Protein AF-A0A086ZFJ9-F1 (afdb_monomer)

Organism: NCBI:txid1437606

Solvent-accessible surface area (backbone atoms only — not comparable to full-atom values): 20038 Å² total; per-residue (Å²): 130,87,81,76,85,84,73,83,80,81,89,83,77,91,52,100,73,63,46,69,67,40,19,29,44,29,40,48,68,87,51,78,45,79,38,77,43,59,72,64,90,77,66,82,44,77,66,27,48,52,23,52,31,52,47,51,49,52,50,47,55,67,63,58,38,83,94,69,39,93,66,88,76,78,86,86,72,61,82,85,63,86,80,85,60,72,67,38,61,19,85,76,34,72,94,40,45,18,45,73,44,84,66,41,65,64,38,50,72,74,62,62,48,50,63,50,57,72,66,64,62,68,70,46,56,76,70,65,75,76,93,67,75,52,70,69,58,35,38,72,76,35,46,72,57,36,42,43,48,69,72,67,59,51,76,80,83,57,47,81,47,66,53,66,59,36,57,49,46,56,54,45,46,68,72,72,54,74,59,76,95,23,44,54,44,44,47,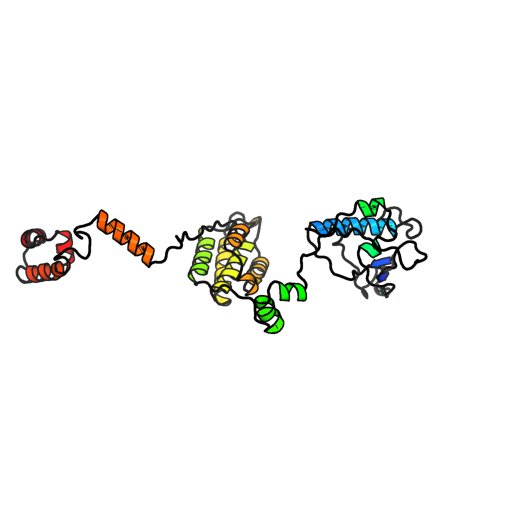23,49,49,21,23,32,25,50,19,34,73,49,53,70,70,59,49,49,55,52,49,53,55,48,49,56,60,48,65,72,38,89,61,26,83,86,50,69,82,51,72,66,52,52,54,61,20,44,66,39,54,41,66,88,46,25,65,66,49,68,67,60,52,21,60,58,36,74,44,89,72,80,76,81,87,70,87,84,64,54,68,67,60,52,51,50,50,53,50,52,50,42,47,70,79,37,69,86,44,84,82,62,75,77,63,88,69,65,84,48,52,56,56,55,44,41,59,48,41,73,78,36,77,85,61,48,58,68,54,52,16,61,77,69,74,41,58,53,72,62,37,68,74,44,109

Foldseek 3Di:
DPPDPPDQDDDDDDDVLLFAAAQKWKDLPVDIDGHAAAPDDADPDVQQQVLVLLLVVLLQVQQVDPVRDPDPDGDRDGPPDDDFDFQPAHPVGNVDTIHMDRIHDHHHSSRRCRRGDPVSVVPRDDRDHDPDQPLVSCCVVPVVCSCCCPVVVHDDDFAADAPVVLVVLLVCCLPVPADLQQLLLSLLVSLLVCLSHVNDPVVSLVSLVVSLVSNCPDPCCVVRPCDPVSNVVSNVSNDRVSRPPDPVNSCVSNVNDDDDDPDVPDDPVVVVVVVVVVCCVVPVVCCVPDDHPPPVCLLVLLVVCCVVPVPDDLVRSCVVVVHDSVSSVVRD

Sequence (332 aa):
MPTLLSHYPEPGGESDIGWQAPTYIVSSGTGLHLYYFLKEPIALTPANAKGLKEFKFALIDMVWNDDTSRLKDKQMQGIYQGFRVVGSASKLGSRFPVTAWHTGPRWTIPELMVGMDIYKRRDLPPLLDRITTPLEEAKEKWPDWYRRRVVDGQEPDRWHVKRDLYDWWVRRLMREGMTYHHRYFCVMALAIYARKCDICEQEMTRDAYRVWERMRQAPDYREHPFTEDDLHAALTAWRDQYCTFPRDTIASMTAKPMTPNRRNHRKQTVHLARARAVQNIDDPEGKWRGRPVGSGNKKQLVRDYVQNHPDASPTQIARELGISRPTVYKYM

Nearest PDB structures (foldseek):
  4adn-assembly1_B  TM=3.236E-01  e=2.823E+00  Staphylococcus aureus
  7a6y-assembly2_B-2  TM=4.047E-01  e=8.614E+00  Homo sapiens

Mean predicted aligned error: 18.54 Å

Radius of gyration: 37.38 Å; Cα contacts (8 Å, |Δi|>4): 327; chains: 1; bounding box: 79×64×101 Å

Secondary structure (DSSP, 8-state):
-------PPP--S--TTSSPPPSEEEE-SSSEEEE--BSSPPP--HHHHHHHHHHHHHHHHHHSSTTT-S-SS-----TT---PPTTSEETTEEEEE-EEEE-S--B-HHHHHTTS-HHHHHHSPPP-------HHHHHHH-HHHHIIIIIS----------THHHHHHHHHHHHH---GGGHHHHHHHHHHHHHHTT--HHHHHHHHHHHHHHHHTSGGGTTS---HHHHHHHHTT-SGGGTT--HHHHHHHTT------------HHHHHHHHHHHHHHH-TT-TTSSSPTTTTTHHHHHHHHHHH-TT--HHHHHHHTT--HHHHHTT-

pLDDT: mean 82.93, std 13.79, range [25.27, 98.0]

Structure (mmCIF, N/CA/C/O backbone):
data_AF-A0A086ZFJ9-F1
#
_entry.id   AF-A0A086ZFJ9-F1
#
loop_
_atom_site.group_PDB
_atom_site.id
_atom_site.type_symbol
_atom_site.label_atom_id
_atom_site.label_alt_id
_atom_site.label_comp_id
_atom_site.label_asym_id
_atom_site.label_entity_id
_atom_site.label_seq_id
_atom_site.pdbx_PDB_ins_code
_atom_site.Cartn_x
_atom_site.Cartn_y
_atom_site.Cartn_z
_atom_site.occupancy
_atom_site.B_iso_or_equiv
_atom_site.auth_seq_id
_atom_site.auth_comp_id
_atom_site.auth_asym_id
_atom_site.auth_atom_id
_atom_site.pdbx_PDB_model_num
ATOM 1 N N . MET A 1 1 ? 1.737 -26.578 -1.981 1.00 25.27 1 MET A N 1
ATOM 2 C CA . MET A 1 1 ? 2.894 -27.293 -2.552 1.00 25.27 1 MET A CA 1
ATOM 3 C C . MET A 1 1 ? 3.310 -26.519 -3.788 1.00 25.27 1 MET A C 1
ATOM 5 O O . MET A 1 1 ? 2.471 -26.404 -4.672 1.00 25.27 1 MET A O 1
ATOM 9 N N . PRO A 1 2 ? 4.492 -25.886 -3.821 1.00 29.06 2 PRO A N 1
ATOM 10 C CA . PRO A 1 2 ? 4.970 -25.249 -5.039 1.00 29.06 2 PRO A CA 1
ATOM 11 C C . PRO A 1 2 ? 5.238 -26.359 -6.056 1.00 29.06 2 PRO A C 1
ATOM 13 O O . PRO A 1 2 ? 6.016 -27.275 -5.792 1.00 29.06 2 PRO A O 1
ATOM 16 N N . THR A 1 3 ? 4.522 -26.333 -7.172 1.00 31.73 3 THR A N 1
ATOM 17 C CA . THR A 1 3 ? 4.722 -27.254 -8.286 1.00 31.73 3 THR A CA 1
ATOM 18 C C . THR A 1 3 ? 6.092 -26.956 -8.886 1.00 31.73 3 THR A C 1
ATOM 20 O O . THR A 1 3 ? 6.287 -25.949 -9.559 1.00 31.73 3 THR A O 1
ATOM 23 N N . LEU A 1 4 ? 7.072 -27.804 -8.581 1.00 34.78 4 LEU A N 1
ATOM 24 C CA . LEU A 1 4 ? 8.351 -27.834 -9.279 1.00 34.78 4 LEU A CA 1
ATOM 25 C C . LEU A 1 4 ? 8.067 -28.253 -10.726 1.00 34.78 4 LEU A C 1
ATOM 27 O O . LEU A 1 4 ? 7.708 -29.400 -10.977 1.00 34.78 4 LEU A O 1
ATOM 31 N N . LEU A 1 5 ? 8.197 -27.321 -11.670 1.00 35.72 5 LEU A N 1
ATOM 32 C CA . LEU A 1 5 ? 8.213 -27.625 -13.101 1.00 35.72 5 LEU A CA 1
ATOM 33 C C . LEU A 1 5 ? 9.489 -28.424 -13.406 1.00 35.72 5 LEU A C 1
ATOM 35 O O . LEU A 1 5 ? 10.549 -27.855 -13.650 1.00 35.72 5 LEU A O 1
ATOM 39 N N . SER A 1 6 ? 9.398 -29.753 -13.333 1.00 39.50 6 SER A N 1
ATOM 40 C CA . SER A 1 6 ? 10.509 -30.684 -13.561 1.00 39.50 6 SER A CA 1
ATOM 41 C C . SER A 1 6 ? 10.531 -31.300 -14.961 1.00 39.50 6 SER A C 1
ATOM 43 O O . SER A 1 6 ? 11.122 -32.360 -15.135 1.00 39.50 6 SER A O 1
ATOM 45 N N . HIS A 1 7 ? 9.920 -30.675 -15.968 1.00 36.66 7 HIS A N 1
ATOM 46 C CA . HIS A 1 7 ? 9.994 -31.172 -17.342 1.00 36.66 7 HIS A CA 1
ATOM 47 C C . HIS A 1 7 ? 10.184 -30.020 -18.325 1.00 36.66 7 HIS A C 1
ATOM 49 O O . HIS A 1 7 ? 9.241 -29.314 -18.675 1.00 36.66 7 HIS A O 1
ATOM 55 N N . TYR A 1 8 ? 11.433 -29.831 -18.751 1.00 40.97 8 TYR A N 1
ATOM 56 C CA . TYR A 1 8 ? 11.764 -29.011 -19.910 1.00 40.97 8 TYR A CA 1
ATOM 57 C C . TYR A 1 8 ? 11.504 -29.847 -21.175 1.00 40.97 8 TYR A C 1
ATOM 59 O O . TYR A 1 8 ? 11.996 -30.975 -21.238 1.00 40.97 8 TYR A O 1
ATOM 67 N N . PRO A 1 9 ? 10.727 -29.353 -22.153 1.00 34.88 9 PRO A N 1
ATOM 68 C CA . PRO A 1 9 ? 10.520 -30.058 -23.412 1.00 34.88 9 PRO A CA 1
ATOM 69 C C . PRO A 1 9 ? 11.797 -30.070 -24.269 1.00 34.88 9 PRO A C 1
ATOM 71 O O . PRO A 1 9 ? 12.577 -29.116 -24.252 1.00 34.88 9 PRO A O 1
ATOM 74 N N . GLU A 1 10 ? 11.984 -31.162 -25.014 1.00 37.34 10 GLU A N 1
ATOM 75 C CA . GLU A 1 10 ? 13.018 -31.331 -26.046 1.00 37.34 10 GLU A CA 1
ATOM 76 C C . GLU A 1 10 ? 12.913 -30.224 -27.122 1.00 37.34 10 GLU A C 1
ATOM 78 O O . GLU A 1 10 ? 11.802 -29.803 -27.465 1.00 37.34 10 GLU A O 1
ATOM 83 N N . PRO A 1 11 ? 14.044 -29.727 -27.655 1.00 44.44 11 PRO A N 1
ATOM 84 C CA . PRO A 1 11 ? 14.076 -28.552 -28.517 1.00 44.44 11 PRO A CA 1
ATOM 85 C C . PRO A 1 11 ? 13.498 -28.844 -29.908 1.00 44.44 11 PRO A C 1
ATOM 87 O O . PRO A 1 11 ? 14.117 -29.496 -30.742 1.00 44.44 11 PRO A O 1
ATOM 90 N N . GLY A 1 12 ? 12.303 -28.320 -30.176 1.00 37.59 12 GLY A N 1
ATOM 91 C CA . GLY A 1 12 ? 11.742 -28.245 -31.522 1.00 37.59 12 GLY A CA 1
ATOM 92 C C . GLY A 1 12 ? 12.199 -26.975 -32.241 1.00 37.59 12 GLY A C 1
ATOM 93 O O . GLY A 1 12 ? 11.864 -25.876 -31.804 1.00 37.59 12 GLY A O 1
ATOM 94 N N . GLY A 1 13 ? 12.908 -27.148 -33.361 1.00 40.19 13 GLY A N 1
ATOM 95 C CA . GLY A 1 13 ? 13.265 -26.095 -34.318 1.0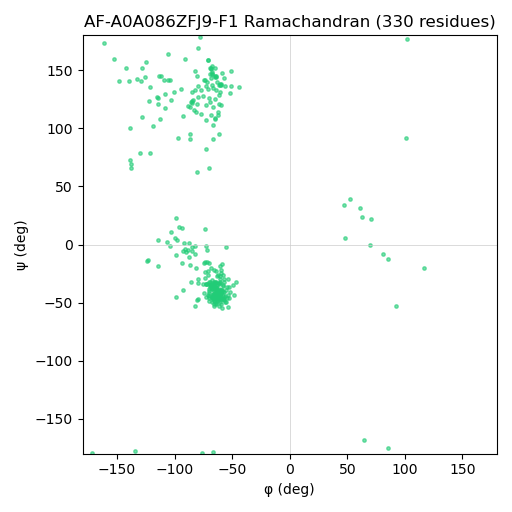0 40.19 13 GLY A CA 1
ATOM 96 C C . GLY A 1 13 ? 14.701 -25.596 -34.170 1.00 40.19 13 GLY A C 1
ATOM 97 O O . GLY A 1 13 ? 14.959 -24.658 -33.421 1.00 40.19 13 GLY A O 1
ATOM 98 N N . GLU A 1 14 ? 15.630 -26.210 -34.905 1.00 36.81 14 GLU A N 1
ATOM 99 C CA . GLU A 1 14 ? 16.999 -25.714 -35.068 1.00 36.81 14 GLU A CA 1
ATOM 100 C C . GLU A 1 14 ? 16.979 -24.342 -35.755 1.00 36.81 14 GLU A C 1
ATOM 102 O O . GLU A 1 14 ? 16.635 -24.206 -36.927 1.00 36.81 14 GLU A O 1
ATOM 107 N N . SER A 1 15 ? 17.350 -23.303 -35.012 1.00 43.78 15 SER A N 1
ATOM 108 C CA . SER A 1 15 ? 17.919 -22.092 -35.595 1.00 43.78 15 SER A CA 1
ATOM 109 C C . SER A 1 15 ? 19.421 -22.313 -35.777 1.00 43.78 15 SER A C 1
ATOM 111 O O . SER A 1 15 ? 20.085 -22.657 -34.797 1.00 43.78 15 SER A O 1
ATOM 113 N N . ASP A 1 16 ? 19.970 -22.019 -36.959 1.00 51.94 16 ASP A N 1
ATOM 114 C CA . ASP A 1 16 ? 21.408 -22.124 -37.305 1.00 51.94 16 ASP A CA 1
ATOM 115 C C . ASP A 1 16 ? 22.371 -21.334 -36.380 1.00 51.94 16 ASP A C 1
ATOM 117 O O . ASP A 1 16 ? 23.585 -21.363 -36.556 1.00 51.94 16 ASP A O 1
ATOM 121 N N . ILE A 1 17 ? 21.848 -20.605 -35.388 1.00 56.38 17 ILE A N 1
ATOM 122 C CA . ILE A 1 17 ? 22.567 -19.644 -34.538 1.00 56.38 17 ILE A CA 1
ATOM 123 C C . ILE A 1 17 ? 22.792 -20.179 -33.104 1.00 56.38 17 ILE A C 1
ATOM 125 O O . ILE A 1 17 ? 23.351 -19.489 -32.260 1.00 56.38 17 ILE A O 1
ATOM 129 N N . GLY A 1 18 ? 22.388 -21.414 -32.782 1.00 67.69 18 GLY A N 1
ATOM 130 C CA . GLY A 1 18 ? 22.637 -22.031 -31.464 1.00 67.69 18 GLY A CA 1
ATOM 131 C C . GLY A 1 18 ? 21.855 -21.423 -30.282 1.00 67.69 18 GLY A C 1
ATOM 132 O O . GLY A 1 18 ? 21.982 -21.899 -29.154 1.00 67.69 18 GLY A O 1
ATOM 133 N N . TRP A 1 19 ? 21.029 -20.400 -30.524 1.00 81.12 19 TRP A N 1
ATOM 134 C CA . TRP A 1 19 ? 20.132 -19.765 -29.555 1.00 81.12 19 TRP A CA 1
ATOM 135 C C . TRP A 1 19 ? 18.907 -19.143 -30.248 1.00 81.12 19 TRP A C 1
ATOM 137 O O . TRP A 1 19 ? 18.921 -18.874 -31.448 1.00 81.12 19 TRP A O 1
ATOM 147 N N . GLN A 1 20 ? 17.836 -18.913 -29.480 1.00 86.19 20 GLN A N 1
ATOM 148 C CA . GLN A 1 20 ? 16.525 -18.503 -30.001 1.00 86.19 20 GLN A CA 1
ATOM 149 C C . GLN A 1 20 ? 16.511 -17.099 -30.620 1.00 86.19 20 GLN A C 1
ATOM 151 O O . GLN A 1 20 ? 17.004 -16.148 -30.024 1.00 86.19 20 GLN A O 1
ATOM 156 N N . ALA A 1 21 ? 15.845 -16.925 -31.764 1.00 88.38 21 ALA A N 1
ATOM 157 C CA . ALA A 1 21 ? 15.736 -15.615 -32.408 1.00 88.38 21 ALA A CA 1
ATOM 158 C C . ALA A 1 21 ? 15.025 -14.573 -31.507 1.00 88.38 21 ALA A C 1
ATOM 160 O O . ALA A 1 21 ? 13.995 -14.874 -30.888 1.00 88.38 21 ALA A O 1
ATOM 161 N N . PRO A 1 22 ? 15.511 -13.318 -31.451 1.00 92.88 22 PRO A N 1
ATOM 162 C CA . PRO A 1 22 ? 14.867 -12.270 -30.668 1.00 92.88 22 PRO A CA 1
ATOM 163 C C . PRO A 1 22 ? 13.512 -11.905 -31.279 1.00 92.88 22 PRO A C 1
ATOM 165 O O . PRO A 1 22 ? 13.336 -11.938 -32.498 1.00 92.88 22 PRO A O 1
ATOM 168 N N . THR A 1 23 ? 12.552 -11.509 -30.441 1.00 94.69 23 THR A N 1
ATOM 169 C CA . THR A 1 23 ? 11.238 -11.040 -30.910 1.00 94.69 23 THR A CA 1
ATOM 170 C C . THR A 1 23 ? 11.390 -9.770 -31.747 1.00 94.69 23 THR A C 1
ATOM 172 O O . THR A 1 23 ? 10.812 -9.659 -32.828 1.00 94.69 23 THR A O 1
ATOM 175 N N . TYR A 1 24 ? 12.212 -8.831 -31.269 1.00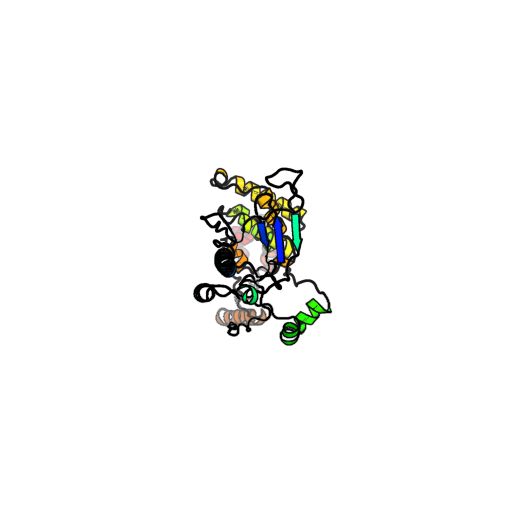 94.12 24 TYR A N 1
ATOM 176 C CA . TYR A 1 24 ? 12.572 -7.628 -32.011 1.00 94.12 24 TYR A CA 1
ATOM 177 C C . TYR A 1 24 ? 14.076 -7.373 -31.982 1.00 94.12 24 TYR A C 1
ATOM 179 O O . TYR A 1 24 ? 14.724 -7.501 -30.939 1.00 94.12 24 TYR A O 1
ATOM 187 N N . ILE A 1 25 ? 14.601 -6.899 -33.108 1.00 93.88 25 ILE A N 1
ATOM 188 C CA . ILE A 1 25 ? 15.940 -6.316 -33.212 1.00 93.88 25 ILE A CA 1
ATOM 189 C C . ILE A 1 25 ? 15.781 -4.814 -33.406 1.00 93.88 25 ILE A C 1
ATOM 191 O O . ILE A 1 25 ? 15.033 -4.377 -34.277 1.00 93.88 25 ILE A O 1
ATOM 195 N N . VAL A 1 26 ? 16.482 -4.017 -32.601 1.00 91.31 26 VAL A N 1
ATOM 196 C CA . VAL A 1 26 ? 16.438 -2.552 -32.666 1.00 91.31 26 VAL A CA 1
ATOM 197 C C . VAL A 1 26 ? 17.835 -1.997 -32.910 1.00 91.31 26 VAL A C 1
ATOM 199 O O . VAL A 1 26 ? 18.748 -2.236 -32.120 1.00 91.31 26 VAL A O 1
ATOM 202 N N . SER A 1 27 ? 18.001 -1.210 -33.970 1.00 89.31 27 SER A N 1
ATOM 203 C CA . SER A 1 27 ? 19.255 -0.511 -34.257 1.00 89.31 27 SER A CA 1
ATOM 204 C C . SER A 1 27 ? 19.326 0.812 -33.498 1.00 89.31 27 SER A C 1
ATOM 206 O O . SER A 1 27 ? 18.463 1.679 -33.643 1.00 89.31 27 SER A O 1
ATOM 208 N N . SER A 1 28 ? 20.378 0.992 -32.697 1.00 77.44 28 SER A N 1
ATOM 209 C CA . SER A 1 28 ? 20.668 2.243 -31.977 1.00 77.44 28 SER A CA 1
ATOM 210 C C . SER A 1 28 ? 21.658 3.153 -32.713 1.00 77.44 28 SER A C 1
ATOM 212 O O . SER A 1 28 ? 22.198 4.099 -32.128 1.00 77.44 28 SER A O 1
ATOM 214 N N . GLY A 1 29 ? 21.893 2.878 -33.999 1.00 80.62 29 GLY A N 1
ATOM 215 C CA . GLY A 1 29 ? 22.837 3.579 -34.868 1.00 80.62 29 GLY A CA 1
ATOM 216 C C . GLY A 1 29 ? 24.217 2.924 -34.876 1.00 80.62 29 GLY A C 1
ATOM 217 O O . GLY A 1 29 ? 24.719 2.575 -35.935 1.00 80.62 29 GLY A O 1
ATOM 218 N N . THR A 1 30 ? 24.815 2.702 -33.703 1.00 81.50 30 THR A N 1
ATOM 219 C CA . THR A 1 30 ? 26.166 2.109 -33.583 1.00 81.50 30 THR A CA 1
ATOM 220 C C . THR A 1 30 ? 26.161 0.643 -33.151 1.00 81.50 30 THR A C 1
ATOM 222 O O . THR A 1 30 ? 27.222 0.058 -32.964 1.00 81.50 30 THR A O 1
ATOM 225 N N . GLY A 1 31 ? 24.987 0.061 -32.913 1.00 85.62 31 GLY A N 1
ATOM 226 C CA . GLY A 1 31 ? 24.849 -1.312 -32.444 1.00 85.62 31 GLY A CA 1
ATOM 227 C C . GLY A 1 31 ? 23.399 -1.775 -32.440 1.00 85.62 31 GLY A C 1
ATOM 228 O O . GLY A 1 31 ? 22.490 -1.025 -32.809 1.00 85.62 31 GLY A O 1
ATOM 229 N N . LEU A 1 32 ? 23.196 -3.016 -32.004 1.00 88.50 32 LEU A N 1
ATOM 230 C CA . LEU A 1 32 ? 21.891 -3.667 -31.954 1.00 88.50 32 LEU A CA 1
ATOM 231 C C . LEU A 1 32 ? 21.445 -3.894 -30.508 1.00 88.50 32 LEU A C 1
ATOM 233 O O . LEU A 1 32 ? 22.249 -4.175 -29.623 1.00 88.50 32 LEU A O 1
ATOM 237 N N . HIS A 1 33 ? 20.142 -3.778 -30.283 1.00 89.25 33 HIS A N 1
ATOM 238 C CA . HIS A 1 33 ? 19.462 -4.182 -29.061 1.00 89.25 33 HIS A CA 1
ATOM 239 C C . HIS A 1 33 ? 18.502 -5.317 -29.402 1.00 89.25 33 HIS A C 1
ATOM 241 O O . HIS A 1 33 ? 17.666 -5.177 -30.296 1.00 89.25 33 HIS A O 1
ATOM 247 N N . LEU A 1 34 ? 18.613 -6.421 -28.673 1.00 91.69 34 LEU A N 1
ATOM 248 C CA . LEU A 1 34 ? 17.797 -7.611 -28.873 1.00 91.69 34 LEU A CA 1
ATOM 249 C C . LEU A 1 34 ? 16.723 -7.660 -27.785 1.00 91.69 34 LEU A C 1
ATOM 251 O O . LEU A 1 34 ? 17.044 -7.604 -26.596 1.00 91.69 34 LEU A O 1
ATOM 255 N N . TYR A 1 35 ? 15.457 -7.744 -28.185 1.00 92.44 35 TYR A N 1
ATOM 256 C CA . TYR A 1 35 ? 14.321 -7.799 -27.268 1.00 92.44 35 TYR A CA 1
ATOM 257 C C . TYR A 1 35 ? 13.618 -9.142 -27.387 1.00 92.44 35 TYR A C 1
ATOM 259 O O . TYR A 1 35 ? 13.174 -9.531 -28.466 1.00 92.44 35 TYR A O 1
ATOM 267 N N . TYR A 1 36 ? 13.459 -9.802 -26.245 1.00 92.56 36 TYR A N 1
ATOM 268 C CA . TYR A 1 36 ? 12.687 -11.027 -26.102 1.00 92.56 36 TYR A CA 1
ATOM 269 C C . TYR A 1 36 ? 11.409 -10.705 -25.344 1.00 92.56 36 TYR A C 1
ATOM 271 O O . TYR A 1 36 ? 11.456 -10.247 -24.202 1.00 92.56 36 TYR A O 1
ATOM 279 N N . PHE A 1 37 ? 10.265 -10.897 -25.991 1.00 93.75 37 PHE A N 1
ATOM 280 C CA . PHE A 1 37 ? 8.972 -10.696 -25.351 1.00 93.75 37 PHE A CA 1
ATOM 281 C C . PHE A 1 37 ? 8.483 -12.024 -24.804 1.00 93.75 37 PHE A C 1
ATOM 283 O O . PHE A 1 37 ? 8.508 -13.038 -25.501 1.00 93.75 37 PHE A O 1
ATOM 290 N N . LEU A 1 38 ? 8.011 -12.005 -23.562 1.00 92.56 38 LEU A N 1
ATOM 291 C CA . LEU A 1 38 ? 7.484 -13.203 -22.935 1.00 92.56 38 LEU A CA 1
ATOM 292 C C . LEU A 1 38 ? 6.046 -13.474 -23.391 1.00 92.56 38 LEU A C 1
ATOM 294 O O . LEU A 1 38 ? 5.276 -12.537 -23.623 1.00 92.56 38 LEU A O 1
ATOM 298 N N . LYS A 1 39 ? 5.679 -14.755 -23.521 1.00 90.75 39 LYS A N 1
ATOM 299 C CA . LYS A 1 39 ? 4.291 -15.174 -23.784 1.00 90.75 39 LYS A CA 1
ATOM 300 C C . LYS A 1 39 ? 3.366 -14.704 -22.659 1.00 90.75 39 LYS A C 1
ATOM 302 O O . LYS A 1 39 ? 2.282 -14.202 -22.941 1.00 90.75 39 LYS A O 1
ATOM 307 N N . GLU A 1 40 ? 3.844 -14.782 -21.418 1.00 85.19 40 GLU A N 1
ATOM 308 C CA . GLU A 1 40 ? 3.121 -14.368 -20.218 1.00 85.19 40 GLU A CA 1
ATOM 309 C C . GLU A 1 40 ? 3.939 -13.371 -19.381 1.00 85.19 40 GLU A C 1
ATOM 311 O O . GLU A 1 40 ? 5.169 -13.472 -19.314 1.00 85.19 40 GLU A O 1
ATOM 316 N N . PRO A 1 41 ? 3.288 -12.383 -18.741 1.00 86.94 41 PRO A N 1
ATOM 317 C CA . PRO A 1 41 ? 3.972 -11.433 -17.876 1.00 86.94 41 PRO A CA 1
ATOM 318 C C . PRO A 1 41 ? 4.416 -12.090 -16.563 1.00 86.94 41 PRO A C 1
ATOM 320 O O . PRO A 1 41 ? 3.657 -12.817 -15.928 1.00 86.94 41 PRO A O 1
ATOM 323 N N . ILE A 1 42 ? 5.616 -11.745 -16.092 1.00 84.88 42 ILE A N 1
ATOM 324 C CA . ILE A 1 42 ? 6.141 -12.207 -14.799 1.00 84.88 42 ILE A CA 1
ATOM 325 C C . ILE A 1 42 ? 5.974 -11.104 -13.755 1.00 84.88 42 ILE A C 1
ATOM 327 O O . ILE A 1 42 ? 6.358 -9.954 -13.971 1.00 84.88 42 ILE A O 1
ATOM 331 N N . ALA A 1 43 ? 5.430 -11.454 -12.588 1.00 83.94 43 ALA A N 1
ATOM 332 C CA . ALA A 1 43 ? 5.316 -10.522 -11.471 1.00 83.94 43 ALA A CA 1
ATOM 333 C C . ALA A 1 43 ? 6.707 -10.121 -10.948 1.00 83.94 43 ALA A C 1
ATOM 335 O O . ALA A 1 43 ? 7.491 -10.981 -10.550 1.00 83.94 43 ALA A O 1
ATOM 336 N N . LEU A 1 44 ? 7.001 -8.820 -10.880 1.00 85.75 44 LEU A N 1
ATOM 337 C CA . LEU A 1 44 ? 8.272 -8.287 -10.367 1.00 85.75 44 LEU A CA 1
ATOM 338 C C . LEU A 1 44 ? 8.310 -8.240 -8.828 1.00 85.75 44 LEU A C 1
ATOM 340 O O . LEU A 1 44 ? 8.419 -7.181 -8.215 1.00 85.75 44 LEU A O 1
ATOM 344 N N . THR A 1 45 ? 8.217 -9.403 -8.184 1.00 83.88 45 THR A N 1
ATOM 345 C CA . THR A 1 45 ? 8.544 -9.541 -6.754 1.00 83.88 45 THR A CA 1
ATOM 346 C C . THR A 1 45 ? 10.063 -9.415 -6.551 1.00 83.88 45 THR A C 1
ATOM 348 O O . THR A 1 45 ? 10.815 -9.673 -7.492 1.00 83.88 45 THR A O 1
ATOM 351 N N . PRO A 1 46 ? 10.573 -9.078 -5.350 1.00 78.62 46 PRO A N 1
ATOM 352 C CA . PRO A 1 46 ? 12.021 -9.020 -5.112 1.00 78.62 46 PRO A CA 1
ATOM 353 C C . PRO A 1 46 ? 12.764 -10.319 -5.472 1.00 78.62 46 PRO A C 1
ATOM 355 O O . PRO A 1 46 ? 13.864 -10.272 -6.021 1.00 78.62 46 PRO A O 1
ATOM 358 N N . ALA A 1 47 ? 12.141 -11.476 -5.224 1.00 74.25 47 ALA A N 1
ATOM 359 C CA . ALA A 1 47 ? 12.675 -12.781 -5.613 1.00 74.25 47 ALA A CA 1
ATOM 360 C C . ALA A 1 47 ? 12.736 -12.947 -7.142 1.00 74.25 47 ALA A C 1
ATOM 362 O O . ALA A 1 47 ? 13.792 -13.283 -7.680 1.00 74.25 47 ALA A O 1
ATOM 363 N N . ASN A 1 48 ? 11.653 -12.627 -7.854 1.00 85.50 48 ASN A N 1
ATOM 364 C CA . ASN A 1 48 ? 11.617 -12.727 -9.317 1.00 85.50 48 ASN A CA 1
ATOM 365 C C . ASN A 1 48 ? 12.533 -11.710 -9.991 1.00 85.50 48 ASN A C 1
ATOM 367 O O . ASN A 1 48 ? 13.159 -12.026 -10.994 1.00 85.50 48 ASN A O 1
ATOM 371 N N . ALA A 1 49 ? 12.662 -10.506 -9.432 1.00 85.75 49 ALA A N 1
ATOM 372 C CA . ALA A 1 49 ? 13.583 -9.490 -9.925 1.00 85.75 49 ALA A CA 1
ATOM 373 C C . ALA A 1 49 ? 15.037 -9.985 -9.885 1.00 85.75 49 ALA A C 1
ATOM 375 O O . ALA A 1 49 ? 15.786 -9.772 -10.840 1.00 85.75 49 ALA A O 1
ATOM 376 N N . LYS A 1 50 ? 15.424 -10.690 -8.810 1.00 82.88 50 LYS A N 1
ATOM 377 C CA . LYS A 1 50 ? 16.731 -11.351 -8.720 1.00 82.88 50 LYS A CA 1
ATOM 378 C C . LYS A 1 50 ? 16.870 -12.438 -9.789 1.00 82.88 50 LYS A C 1
ATOM 380 O O . LYS A 1 50 ? 17.856 -12.426 -10.514 1.00 82.88 50 LYS A O 1
ATOM 385 N N . GLY A 1 51 ? 15.881 -13.322 -9.936 1.00 85.00 51 GLY A N 1
ATOM 386 C CA . GLY A 1 51 ? 15.945 -14.397 -10.934 1.00 85.00 51 GLY A CA 1
ATOM 387 C C . GLY A 1 51 ? 15.988 -13.914 -12.379 1.00 85.00 51 GLY A C 1
ATOM 388 O O . GLY A 1 51 ? 16.814 -14.379 -13.157 1.00 85.00 51 GLY A O 1
ATOM 389 N N . LEU A 1 52 ? 15.191 -12.904 -12.727 1.00 88.94 52 LEU A N 1
ATOM 390 C CA . LEU A 1 52 ? 15.204 -12.293 -14.057 1.00 88.94 52 LEU A CA 1
ATOM 391 C C . LEU A 1 52 ? 16.522 -11.575 -14.364 1.00 88.94 52 LEU A C 1
ATOM 393 O O . LEU A 1 52 ? 16.945 -11.551 -15.518 1.00 88.94 52 LEU A O 1
ATOM 397 N N . LYS A 1 53 ? 17.185 -10.999 -13.353 1.00 87.31 53 LYS A N 1
ATOM 398 C CA . LYS A 1 53 ? 18.521 -10.413 -13.513 1.00 87.31 53 LYS A CA 1
ATOM 399 C C . LYS A 1 53 ? 19.549 -11.484 -13.878 1.00 87.31 53 LYS A C 1
ATOM 401 O O . LYS A 1 53 ? 20.257 -11.298 -14.863 1.00 87.31 53 LYS A O 1
ATOM 406 N N . GLU A 1 54 ? 19.606 -12.582 -13.125 1.00 86.06 54 GLU A N 1
ATOM 407 C CA . GLU A 1 54 ? 20.539 -13.682 -13.411 1.00 86.06 54 GLU A CA 1
ATOM 408 C C . GLU A 1 54 ? 20.234 -14.334 -14.771 1.00 86.06 54 GLU A C 1
ATOM 410 O O . GLU A 1 54 ? 21.142 -14.576 -15.564 1.00 86.06 54 GLU A O 1
ATOM 415 N N . PHE A 1 55 ? 18.952 -14.508 -15.113 1.00 88.56 55 PHE A N 1
ATOM 416 C CA . PHE A 1 55 ? 18.537 -15.001 -16.431 1.00 88.56 55 PHE A CA 1
ATOM 417 C C . PHE A 1 55 ? 18.986 -14.067 -17.562 1.00 88.56 55 PHE A C 1
ATOM 419 O O . PHE A 1 55 ? 19.561 -14.520 -18.551 1.00 88.56 55 PHE A O 1
ATOM 426 N N . LYS A 1 56 ? 18.789 -12.749 -17.410 1.00 89.44 56 LYS A N 1
ATOM 427 C CA . LYS A 1 56 ? 19.266 -11.753 -18.381 1.00 89.44 56 LYS A CA 1
ATOM 428 C C . LYS A 1 56 ? 20.786 -11.820 -18.540 1.00 89.44 56 LYS A C 1
ATOM 430 O O . LYS A 1 56 ? 21.277 -11.680 -19.654 1.00 89.44 56 LYS A O 1
ATOM 435 N N . PHE A 1 57 ? 21.527 -12.032 -17.457 1.00 87.00 57 PHE A N 1
ATOM 436 C CA . PHE A 1 57 ? 22.982 -12.172 -17.499 1.00 87.00 57 PHE A CA 1
ATOM 437 C C . PHE A 1 57 ? 23.417 -13.429 -18.255 1.00 87.00 57 PHE A C 1
ATOM 439 O O . PHE A 1 57 ? 24.268 -13.335 -19.137 1.00 87.00 57 PHE A O 1
ATOM 446 N N . ALA A 1 58 ? 22.776 -14.570 -18.000 1.00 86.88 58 ALA A N 1
ATOM 447 C CA . ALA A 1 58 ? 23.020 -15.796 -18.757 1.00 86.88 58 ALA A CA 1
ATOM 448 C C . ALA A 1 58 ? 22.705 -15.625 -20.255 1.00 86.88 58 ALA A C 1
ATOM 450 O O . ALA A 1 58 ? 23.475 -16.068 -21.106 1.00 86.88 58 ALA A O 1
ATOM 451 N N . LEU A 1 59 ? 21.614 -14.922 -20.578 1.00 88.81 59 LEU A N 1
ATOM 452 C CA . LEU A 1 59 ? 21.224 -14.604 -21.951 1.00 88.81 59 LEU A CA 1
ATOM 453 C C . LEU A 1 59 ? 22.237 -13.685 -22.647 1.00 88.81 59 LEU A C 1
ATOM 455 O O . LEU A 1 59 ? 22.602 -13.942 -23.791 1.00 88.81 59 LEU A O 1
ATOM 459 N N . ILE A 1 60 ? 22.729 -12.648 -21.959 1.00 88.00 60 ILE A N 1
ATOM 460 C CA . ILE A 1 60 ? 23.808 -11.792 -22.474 1.00 88.00 60 ILE A CA 1
ATOM 461 C C . ILE A 1 60 ? 25.056 -12.628 -22.727 1.00 88.00 60 ILE A C 1
ATOM 463 O O . ILE A 1 60 ? 25.682 -12.468 -23.762 1.00 88.00 60 ILE A O 1
ATOM 467 N N . ASP A 1 61 ? 25.415 -13.534 -21.824 1.00 86.06 61 ASP A N 1
ATOM 468 C CA . ASP A 1 61 ? 26.618 -14.338 -21.995 1.00 86.06 61 ASP A CA 1
ATOM 469 C C . ASP A 1 61 ? 26.559 -15.298 -23.178 1.00 86.06 61 ASP A C 1
ATOM 471 O O . ASP A 1 61 ? 27.583 -15.503 -23.828 1.00 86.06 61 ASP A O 1
ATOM 475 N N . MET A 1 62 ? 25.386 -15.882 -23.420 1.00 85.75 62 MET A N 1
ATOM 476 C CA . MET A 1 62 ? 25.136 -16.770 -24.550 1.00 85.75 62 MET A CA 1
ATOM 477 C C . MET A 1 62 ? 25.193 -16.003 -25.874 1.00 85.75 62 MET A C 1
ATOM 479 O O . MET A 1 62 ? 25.842 -16.452 -26.816 1.00 85.75 62 MET A O 1
ATOM 483 N N . VAL A 1 63 ? 24.533 -14.841 -25.932 1.00 87.31 63 VAL A N 1
ATOM 484 C CA . VAL A 1 63 ? 24.365 -14.084 -27.178 1.00 87.31 63 VAL A CA 1
ATOM 485 C C . VAL A 1 63 ? 25.537 -13.153 -27.469 1.00 87.31 63 VAL A C 1
ATOM 487 O O . VAL A 1 63 ? 25.819 -12.930 -28.630 1.00 87.31 63 VAL A O 1
ATOM 490 N N . TRP A 1 64 ? 26.205 -12.593 -26.458 1.00 85.56 64 TRP A N 1
ATOM 491 C CA . TRP A 1 64 ? 27.352 -11.691 -26.603 1.00 85.56 64 TRP A CA 1
ATOM 492 C C . TRP A 1 64 ? 28.646 -12.489 -26.430 1.00 85.56 64 TRP A C 1
ATOM 494 O O . TRP A 1 64 ? 29.165 -12.661 -25.323 1.00 85.56 64 TRP A O 1
ATOM 504 N N . ASN A 1 65 ? 29.158 -12.970 -27.553 1.00 84.94 65 ASN A N 1
ATOM 505 C CA . ASN A 1 65 ? 30.362 -13.785 -27.698 1.00 84.94 65 ASN A CA 1
ATOM 506 C C . ASN A 1 65 ? 31.225 -13.251 -28.861 1.00 84.94 65 ASN A C 1
ATOM 508 O O . ASN A 1 65 ? 30.875 -12.244 -29.485 1.00 84.94 65 ASN A O 1
ATOM 512 N N . ASP A 1 66 ? 32.343 -13.917 -29.145 1.00 83.50 66 ASP A N 1
ATOM 513 C CA . ASP A 1 66 ? 33.309 -13.460 -30.153 1.00 83.50 66 ASP A CA 1
ATOM 514 C C . ASP A 1 66 ? 32.731 -13.439 -31.585 1.00 83.50 66 ASP A C 1
ATOM 516 O O . ASP A 1 66 ? 33.182 -12.647 -32.415 1.00 83.50 66 ASP A O 1
ATOM 520 N N . ASP A 1 67 ? 31.683 -14.225 -31.858 1.00 81.50 67 ASP A N 1
ATOM 521 C CA . ASP A 1 67 ? 31.018 -14.280 -33.169 1.00 81.50 67 ASP A CA 1
ATOM 522 C C . ASP A 1 67 ? 30.008 -13.139 -33.382 1.00 81.50 67 ASP A C 1
ATOM 524 O O . ASP A 1 67 ? 29.652 -12.795 -34.510 1.00 81.50 67 ASP A O 1
ATOM 528 N N . THR A 1 68 ? 29.534 -12.520 -32.301 1.00 82.00 68 THR A N 1
ATOM 529 C CA . THR A 1 68 ? 28.425 -11.546 -32.317 1.00 82.00 68 THR A CA 1
ATOM 530 C C . THR A 1 68 ? 28.852 -10.132 -31.932 1.00 82.00 68 THR A C 1
ATOM 532 O O . THR A 1 68 ? 28.145 -9.166 -32.234 1.00 82.00 68 THR A O 1
ATOM 535 N N . SER A 1 69 ? 30.007 -9.973 -31.281 1.00 82.69 69 SER A N 1
ATOM 536 C CA . SER A 1 69 ? 30.512 -8.674 -30.847 1.00 82.69 69 SER A CA 1
ATOM 537 C C . SER A 1 69 ? 32.034 -8.608 -30.859 1.00 82.69 69 SER A C 1
ATOM 539 O O . SER A 1 69 ? 32.724 -9.520 -30.430 1.00 82.69 69 SER A O 1
ATOM 541 N N . ARG A 1 70 ? 32.568 -7.457 -31.281 1.00 82.69 70 ARG A N 1
ATOM 542 C CA . ARG A 1 70 ? 34.012 -7.156 -31.228 1.00 82.69 70 ARG A CA 1
ATOM 543 C C . ARG A 1 70 ? 34.447 -6.522 -29.901 1.00 82.69 70 ARG A C 1
ATOM 545 O O . ARG A 1 70 ? 35.628 -6.236 -29.712 1.00 82.69 70 ARG A O 1
ATOM 552 N N . LEU A 1 71 ? 33.497 -6.225 -29.012 1.00 80.94 71 LEU A N 1
ATOM 553 C CA . LEU A 1 71 ? 33.769 -5.623 -27.708 1.00 80.94 71 LEU A CA 1
ATOM 554 C C . LEU A 1 71 ? 34.118 -6.716 -26.700 1.00 80.94 71 LEU A C 1
ATOM 556 O O . LEU A 1 71 ? 33.293 -7.591 -26.441 1.00 80.94 71 LEU A O 1
ATOM 560 N N . LYS A 1 72 ? 35.312 -6.614 -26.105 1.00 73.00 72 LYS A N 1
ATOM 561 C CA . LYS A 1 72 ? 35.810 -7.568 -25.101 1.00 73.00 72 LYS A CA 1
ATOM 562 C C . LYS A 1 72 ? 35.053 -7.483 -23.773 1.00 73.00 72 LYS A C 1
ATOM 564 O O . LYS A 1 72 ? 34.827 -8.503 -23.132 1.00 73.00 72 LYS A O 1
ATOM 569 N N . ASP A 1 73 ? 34.621 -6.282 -23.391 1.00 78.06 73 ASP A N 1
ATOM 570 C CA . ASP A 1 73 ? 33.893 -6.059 -22.143 1.00 78.06 73 ASP A CA 1
ATOM 571 C C . ASP A 1 73 ? 32.381 -6.137 -22.377 1.00 78.06 73 ASP A C 1
ATOM 573 O O . ASP A 1 73 ? 31.778 -5.262 -23.010 1.00 78.06 73 ASP A O 1
ATOM 577 N N . LYS A 1 74 ? 31.752 -7.192 -21.849 1.00 81.25 74 LYS A N 1
ATOM 578 C CA . LYS A 1 74 ? 30.297 -7.368 -21.920 1.00 81.25 74 LYS A CA 1
ATOM 579 C C . LYS A 1 74 ? 29.593 -6.370 -21.014 1.00 81.25 74 LYS A C 1
ATOM 581 O O . LYS A 1 74 ? 29.919 -6.221 -19.835 1.00 81.25 74 LYS A O 1
ATOM 586 N N . GLN A 1 75 ? 28.559 -5.722 -21.539 1.00 76.25 75 GLN A N 1
ATOM 587 C CA . GLN A 1 75 ? 27.791 -4.762 -20.759 1.00 76.25 75 GLN A CA 1
ATOM 588 C C . GLN A 1 75 ? 26.672 -5.451 -19.961 1.00 76.25 75 GLN A C 1
ATOM 590 O O . GLN A 1 75 ? 25.557 -5.634 -20.448 1.00 76.25 75 GLN A O 1
ATOM 595 N N . MET A 1 76 ? 26.950 -5.777 -18.699 1.00 80.19 76 MET A N 1
ATOM 596 C CA . MET A 1 76 ? 26.001 -6.458 -17.810 1.00 80.19 76 MET A CA 1
ATOM 597 C C . MET A 1 76 ? 25.084 -5.463 -17.091 1.00 80.19 76 MET A C 1
ATOM 599 O O . MET A 1 76 ? 25.392 -4.969 -16.008 1.00 80.19 76 MET A O 1
ATOM 603 N N . GLN A 1 77 ? 23.934 -5.152 -17.692 1.00 75.50 77 GLN A N 1
ATOM 604 C CA . GLN A 1 77 ? 22.933 -4.267 -17.084 1.00 75.50 77 GLN A CA 1
ATOM 605 C C . GLN A 1 77 ? 21.732 -5.034 -16.527 1.00 75.50 77 GLN A C 1
ATOM 607 O O . GLN A 1 77 ? 21.231 -5.973 -17.146 1.00 75.50 77 GLN A O 1
ATOM 612 N N . GLY A 1 78 ? 21.226 -4.590 -15.374 1.00 78.00 78 GLY A N 1
ATOM 613 C CA . GLY A 1 78 ? 20.066 -5.191 -14.711 1.00 78.00 78 GLY A CA 1
ATOM 614 C C . GLY A 1 78 ? 18.748 -5.041 -15.484 1.00 78.00 78 GLY A C 1
ATOM 615 O O . GLY A 1 78 ? 18.689 -4.482 -16.580 1.00 78.00 78 GLY A O 1
ATOM 616 N N . ILE A 1 79 ? 17.663 -5.544 -14.898 1.00 85.19 79 ILE A N 1
ATOM 617 C CA . ILE A 1 79 ? 16.334 -5.596 -15.536 1.00 85.19 79 ILE A CA 1
ATOM 618 C C . ILE A 1 79 ? 15.615 -4.240 -15.627 1.00 85.19 79 ILE A C 1
ATOM 620 O O . ILE A 1 79 ? 14.684 -4.106 -16.409 1.00 85.19 79 ILE A O 1
ATOM 624 N N . TYR A 1 80 ? 16.066 -3.227 -14.881 1.00 83.31 80 TYR A N 1
ATOM 625 C CA . TYR A 1 80 ? 15.484 -1.873 -14.876 1.00 83.31 80 TYR A CA 1
ATOM 626 C C . TYR A 1 80 ? 16.174 -0.906 -15.851 1.00 83.31 80 TYR A C 1
ATOM 628 O O . TYR A 1 80 ? 16.026 0.308 -15.749 1.00 83.31 80 TYR A O 1
ATOM 636 N N . GLN A 1 81 ? 16.975 -1.433 -16.775 1.00 78.75 81 GLN A N 1
ATOM 637 C CA . GLN A 1 81 ? 17.646 -0.641 -17.799 1.00 78.75 81 GLN A CA 1
ATOM 638 C C . GLN A 1 81 ? 16.624 0.017 -18.741 1.00 78.75 81 GLN A C 1
ATOM 640 O O . GLN A 1 81 ? 15.733 -0.648 -19.265 1.00 78.75 81 GLN A O 1
ATOM 645 N N . GLY A 1 82 ? 16.803 1.313 -19.010 1.00 79.44 82 GLY A N 1
ATOM 646 C CA . GLY A 1 82 ? 16.013 2.032 -20.009 1.00 79.44 82 GLY A CA 1
ATOM 647 C C . GLY A 1 82 ? 16.251 1.507 -21.430 1.00 79.44 82 GLY A C 1
ATOM 648 O O . GLY A 1 82 ? 17.370 1.144 -21.795 1.00 79.44 82 GLY A O 1
ATOM 649 N N . PHE A 1 83 ? 15.199 1.492 -22.246 1.00 82.12 83 PHE A N 1
ATOM 650 C CA . PHE A 1 83 ? 15.245 1.050 -23.640 1.00 82.12 83 PHE A CA 1
ATOM 651 C C . PHE A 1 83 ? 15.181 2.231 -24.615 1.00 82.12 83 PHE A C 1
ATOM 653 O O . PHE A 1 83 ? 14.839 3.357 -24.250 1.00 82.12 83 PHE A O 1
ATOM 660 N N . ARG A 1 84 ? 15.548 1.986 -25.878 1.00 81.88 84 ARG A N 1
ATOM 661 C CA . ARG A 1 84 ? 15.492 3.007 -26.933 1.00 81.88 84 ARG A CA 1
ATOM 662 C C . ARG A 1 84 ? 14.082 3.108 -27.502 1.00 81.88 84 ARG A C 1
ATOM 664 O O . ARG A 1 84 ? 13.485 2.095 -27.848 1.00 81.88 84 ARG A O 1
ATOM 671 N N . VAL A 1 85 ? 13.586 4.335 -27.643 1.00 86.25 85 VAL A N 1
ATOM 672 C CA . VAL A 1 85 ? 12.285 4.605 -28.263 1.00 86.25 85 VAL A CA 1
ATOM 673 C C . VAL A 1 85 ? 12.443 4.567 -29.782 1.00 86.25 85 VAL A C 1
ATOM 675 O O . VAL A 1 85 ? 13.238 5.321 -30.346 1.00 86.25 85 VAL A O 1
ATOM 678 N N . VAL A 1 86 ? 11.707 3.679 -30.448 1.00 87.88 86 VAL A N 1
ATOM 679 C CA . VAL A 1 86 ? 11.703 3.573 -31.915 1.00 87.88 86 VAL A CA 1
ATOM 680 C C . VAL A 1 86 ? 11.227 4.897 -32.521 1.00 87.88 86 VAL A C 1
ATOM 682 O O . VAL A 1 86 ? 10.303 5.520 -32.007 1.00 87.88 86 VAL A O 1
ATOM 685 N N . GLY A 1 87 ? 11.895 5.360 -33.577 1.00 86.31 87 GLY A N 1
ATOM 686 C CA . GLY A 1 87 ? 11.641 6.658 -34.212 1.00 86.31 87 GLY A CA 1
ATOM 687 C C . GLY A 1 87 ? 12.375 7.844 -33.577 1.00 86.31 87 GLY A C 1
ATOM 688 O O . GLY A 1 87 ? 12.448 8.904 -34.193 1.00 86.31 87 GLY A O 1
ATOM 689 N N . SER A 1 88 ? 12.972 7.688 -32.389 1.00 86.62 88 SER A N 1
ATOM 690 C CA . SER A 1 88 ? 13.833 8.731 -31.811 1.00 86.62 88 SER A CA 1
ATOM 691 C C . SER A 1 88 ? 15.164 8.852 -32.564 1.00 86.62 88 SER A C 1
ATOM 693 O O . SER A 1 88 ? 15.595 7.915 -33.237 1.00 86.62 88 SER A O 1
ATOM 695 N N . ALA A 1 89 ? 15.837 10.000 -32.450 1.00 86.25 89 ALA A N 1
ATOM 696 C CA . ALA A 1 89 ? 17.164 10.190 -33.033 1.00 86.25 89 ALA A CA 1
ATOM 697 C C . ALA A 1 89 ? 18.175 9.194 -32.436 1.00 86.25 89 ALA A C 1
ATOM 699 O O . ALA A 1 89 ? 18.281 9.059 -31.213 1.00 86.25 89 ALA A O 1
ATOM 700 N N . SER A 1 90 ? 18.938 8.507 -33.289 1.00 84.06 90 SER A N 1
ATOM 701 C CA . SER A 1 90 ? 20.034 7.657 -32.820 1.00 84.06 90 SER A CA 1
ATOM 702 C C . SER A 1 90 ? 21.269 8.486 -32.451 1.00 84.06 90 SER A C 1
ATOM 704 O O . SER A 1 90 ? 21.313 9.705 -32.635 1.00 84.06 90 SER A O 1
ATOM 706 N N . LYS A 1 91 ? 22.327 7.812 -31.980 1.00 73.12 91 LYS A N 1
ATOM 707 C CA . LYS A 1 91 ? 23.636 8.448 -31.746 1.00 73.12 91 LYS A CA 1
ATOM 708 C C . LYS A 1 91 ? 24.259 9.050 -33.013 1.00 73.12 91 LYS A C 1
ATOM 710 O O . LYS A 1 91 ? 25.149 9.882 -32.896 1.00 73.12 91 LYS A O 1
ATOM 715 N N . LEU A 1 92 ? 23.797 8.643 -34.196 1.00 82.81 92 LEU A N 1
ATOM 716 C CA . LEU A 1 92 ? 24.239 9.173 -35.489 1.00 82.81 92 LEU A CA 1
ATOM 717 C C . LEU A 1 92 ? 23.444 10.422 -3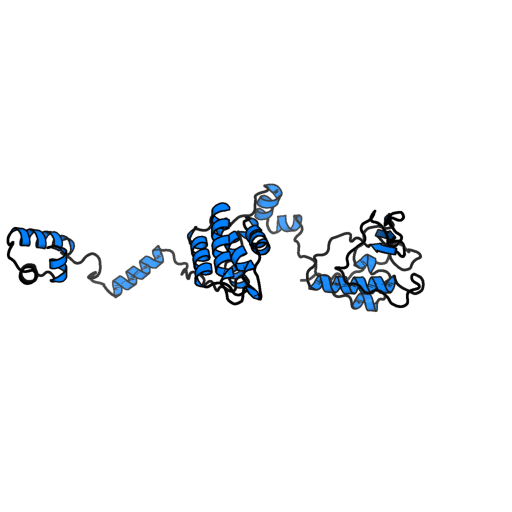5.922 1.00 82.81 92 LEU A C 1
ATOM 719 O O . LEU A 1 92 ? 23.696 10.977 -36.989 1.00 82.81 92 LEU A O 1
ATOM 723 N N . GLY A 1 93 ? 22.493 10.878 -35.100 1.00 82.88 93 GLY A N 1
ATOM 724 C CA . GLY A 1 93 ? 21.681 12.070 -35.338 1.00 82.88 93 GLY A CA 1
ATOM 725 C C . GLY A 1 93 ? 20.267 11.768 -35.838 1.00 82.88 93 GLY A C 1
ATOM 726 O O . GLY A 1 93 ? 19.879 10.623 -36.069 1.00 82.88 93 GLY A O 1
ATOM 727 N N . SER A 1 94 ? 19.472 12.827 -36.012 1.00 82.12 94 SER A N 1
ATOM 728 C CA . SER A 1 94 ? 18.041 12.749 -36.352 1.00 82.12 94 SER A CA 1
ATOM 729 C C . SER A 1 94 ? 17.742 12.160 -37.732 1.00 82.12 94 SER A C 1
ATOM 731 O O . SER A 1 94 ? 16.653 11.637 -37.943 1.00 82.12 94 SER A O 1
ATOM 733 N N . ARG A 1 95 ? 18.708 12.192 -38.660 1.00 85.69 95 ARG A N 1
ATOM 734 C CA . ARG A 1 95 ? 18.586 11.564 -39.990 1.00 85.69 95 ARG A CA 1
ATOM 735 C C . ARG A 1 95 ? 18.648 10.036 -39.945 1.00 85.69 95 ARG A C 1
ATOM 737 O O . ARG A 1 95 ? 18.272 9.389 -40.914 1.00 85.69 95 ARG A O 1
ATOM 744 N N . PHE A 1 96 ? 19.099 9.474 -38.826 1.00 84.44 96 PHE A N 1
ATOM 745 C CA . PHE A 1 96 ? 19.202 8.038 -38.604 1.00 84.44 96 PHE A CA 1
ATOM 746 C C . PHE A 1 96 ? 18.362 7.680 -37.378 1.00 84.44 96 PHE A C 1
ATOM 748 O O . PHE A 1 96 ? 18.904 7.568 -36.275 1.00 84.44 96 PHE A O 1
ATOM 755 N N . PRO A 1 97 ? 17.031 7.577 -37.515 1.00 88.75 97 PRO A N 1
ATOM 756 C CA . PRO A 1 97 ? 16.178 7.232 -36.392 1.00 88.75 97 PRO A CA 1
ATOM 757 C C . PRO A 1 97 ? 16.421 5.792 -35.930 1.00 88.75 97 PRO A C 1
ATOM 759 O O . PRO A 1 97 ? 16.825 4.918 -36.701 1.00 88.75 97 PRO A O 1
ATOM 762 N N . VAL A 1 98 ? 16.138 5.540 -34.654 1.00 90.25 98 VAL A N 1
ATOM 763 C CA . VAL A 1 98 ? 16.097 4.194 -34.080 1.00 90.25 98 VAL A CA 1
ATOM 764 C C . VAL A 1 98 ? 15.045 3.381 -34.830 1.00 90.25 98 VAL A C 1
ATOM 766 O O . VAL A 1 98 ? 13.866 3.735 -34.830 1.00 90.25 98 VAL A O 1
ATOM 769 N N . THR A 1 99 ? 15.471 2.290 -35.455 1.00 90.12 99 THR A N 1
ATOM 770 C CA . THR A 1 99 ? 14.629 1.404 -36.270 1.00 90.12 99 THR A CA 1
ATOM 771 C C . THR A 1 99 ? 14.500 0.045 -35.603 1.00 90.12 99 THR A C 1
ATOM 773 O O . THR A 1 99 ? 15.432 -0.414 -34.943 1.00 90.12 99 THR A O 1
ATOM 776 N N . ALA A 1 100 ? 13.331 -0.578 -35.740 1.00 92.88 100 ALA A N 1
ATOM 777 C CA . ALA A 1 100 ? 13.027 -1.876 -35.157 1.00 92.88 100 ALA A CA 1
ATOM 778 C C . ALA A 1 100 ? 12.463 -2.822 -36.217 1.00 92.88 100 ALA A C 1
ATOM 780 O O . ALA A 1 100 ? 11.635 -2.415 -37.030 1.00 92.88 100 ALA A O 1
ATOM 781 N N . TRP A 1 101 ? 12.869 -4.085 -36.155 1.00 93.94 101 TRP A N 1
ATOM 782 C CA . TRP A 1 101 ? 12.357 -5.163 -36.994 1.00 93.94 101 TRP A CA 1
ATOM 783 C C . TRP A 1 101 ? 11.777 -6.254 -36.106 1.00 93.94 101 TRP A C 1
ATOM 785 O O . TRP A 1 101 ? 12.384 -6.623 -35.101 1.00 93.94 101 TRP A O 1
ATOM 795 N N . HIS A 1 102 ? 10.600 -6.757 -36.473 1.00 94.12 102 HIS A N 1
ATOM 796 C CA . HIS A 1 102 ? 10.011 -7.935 -35.847 1.00 94.12 102 HIS A CA 1
ATOM 797 C C . HIS A 1 102 ? 10.615 -9.183 -36.489 1.00 94.12 102 HIS A C 1
ATOM 799 O O . HIS A 1 102 ? 10.446 -9.397 -37.689 1.00 94.12 102 HIS A O 1
ATOM 805 N N . THR A 1 103 ? 11.335 -9.976 -35.704 1.00 91.88 103 THR A N 1
ATOM 806 C CA . THR A 1 103 ? 12.218 -11.038 -36.213 1.00 91.88 103 THR A CA 1
ATOM 807 C C . THR A 1 103 ? 11.899 -12.421 -35.665 1.00 91.88 103 THR A C 1
ATOM 809 O O . THR A 1 103 ? 12.389 -13.406 -36.206 1.00 91.88 103 THR A O 1
ATOM 812 N N . GLY A 1 104 ? 11.079 -12.523 -34.620 1.00 91.69 104 GLY A N 1
ATOM 813 C CA . GLY A 1 104 ? 10.797 -13.797 -33.968 1.00 91.69 104 GLY A CA 1
ATOM 814 C C . GLY A 1 104 ? 9.523 -13.770 -33.127 1.00 91.69 104 GLY A C 1
ATOM 815 O O . GLY A 1 104 ? 8.912 -12.713 -32.957 1.00 91.69 104 GLY A O 1
ATOM 816 N N . PRO A 1 105 ? 9.097 -14.927 -32.599 1.00 94.12 105 PRO A N 1
ATOM 817 C CA . PRO A 1 105 ? 7.894 -15.034 -31.787 1.00 94.12 105 PRO A CA 1
ATOM 818 C C . PRO A 1 105 ? 8.110 -14.500 -30.362 1.00 94.12 105 PRO A C 1
ATOM 820 O O . PRO A 1 105 ? 9.183 -14.019 -29.983 1.00 94.12 105 PRO A O 1
ATOM 823 N N . ARG A 1 106 ? 7.050 -14.587 -29.553 1.00 93.75 106 ARG A N 1
ATOM 824 C CA . ARG A 1 106 ? 7.146 -14.474 -28.093 1.00 93.75 106 ARG A CA 1
ATOM 825 C C . ARG A 1 106 ? 7.562 -15.812 -27.495 1.00 93.75 106 ARG A C 1
ATOM 827 O O . ARG A 1 106 ? 7.160 -16.860 -27.998 1.00 93.75 106 ARG A O 1
ATOM 834 N N . TRP A 1 107 ? 8.268 -15.759 -26.375 1.00 90.81 107 TRP A N 1
ATOM 835 C CA . TRP A 1 107 ? 8.919 -16.918 -25.774 1.00 90.81 107 TRP A CA 1
ATOM 836 C C . TRP A 1 107 ? 8.511 -17.148 -24.320 1.00 90.81 107 TRP A C 1
ATOM 838 O O . TRP A 1 107 ? 8.085 -16.234 -23.619 1.00 90.81 107 TRP A O 1
ATOM 848 N N . THR A 1 108 ? 8.657 -18.369 -23.831 1.00 87.88 108 THR A N 1
ATOM 849 C CA . THR A 1 108 ? 8.703 -18.661 -22.394 1.00 87.88 108 THR A CA 1
ATOM 850 C C . THR A 1 108 ? 10.151 -18.630 -21.900 1.00 87.88 108 THR A C 1
ATOM 852 O O . THR A 1 108 ? 11.088 -18.775 -22.685 1.00 87.88 108 THR A O 1
ATOM 855 N N . ILE A 1 109 ? 10.361 -18.454 -20.591 1.00 85.94 109 ILE A N 1
ATOM 856 C CA . ILE A 1 109 ? 11.710 -18.541 -20.005 1.00 85.94 109 ILE A CA 1
ATOM 857 C C . ILE A 1 109 ? 12.356 -19.913 -20.290 1.00 85.94 109 ILE A C 1
ATOM 859 O O . ILE A 1 109 ? 13.485 -19.916 -20.777 1.00 85.94 109 ILE A O 1
ATOM 863 N N . PRO A 1 110 ? 11.661 -21.057 -20.104 1.00 82.56 110 PRO A N 1
ATOM 864 C CA . PRO A 1 110 ? 12.180 -22.366 -20.503 1.00 82.56 110 PRO A CA 1
ATOM 865 C C . PRO A 1 110 ? 12.622 -22.455 -21.967 1.00 82.56 110 PRO A C 1
ATOM 867 O O . PRO A 1 110 ? 13.697 -22.980 -22.236 1.00 82.56 110 PRO A O 1
ATOM 870 N N . GLU A 1 111 ? 11.839 -21.908 -22.902 1.00 85.81 111 GLU A N 1
ATOM 871 C CA . GLU A 1 111 ? 12.190 -21.905 -24.331 1.00 85.81 111 GLU A CA 1
ATOM 872 C C . GLU A 1 111 ? 13.461 -21.086 -24.603 1.00 85.81 111 GLU A C 1
ATOM 874 O O . GLU A 1 111 ? 14.321 -21.523 -25.358 1.00 85.81 111 GLU A O 1
ATOM 879 N N . LEU A 1 112 ? 13.631 -19.931 -23.951 1.00 87.62 112 LEU A N 1
ATOM 880 C CA . LEU A 1 112 ? 14.840 -19.107 -24.097 1.00 87.62 112 LEU A CA 1
ATOM 881 C C . LEU A 1 112 ? 16.081 -19.719 -23.447 1.00 87.62 112 LEU A C 1
ATOM 883 O O . LEU A 1 112 ? 17.202 -19.364 -23.806 1.00 87.62 112 LEU A O 1
ATOM 887 N N . MET A 1 113 ? 15.899 -20.613 -22.476 1.00 83.12 113 MET A N 1
ATOM 888 C CA . MET A 1 113 ? 17.004 -21.343 -21.856 1.00 83.12 113 MET A CA 1
ATOM 889 C C . MET A 1 113 ? 17.559 -22.437 -22.774 1.00 83.12 113 MET A C 1
ATOM 891 O O . MET A 1 113 ? 18.668 -22.916 -22.537 1.00 83.12 113 MET A O 1
ATOM 895 N N . VAL A 1 114 ? 16.829 -22.830 -23.822 1.00 75.25 114 VAL A N 1
ATOM 896 C CA . VAL A 1 114 ? 17.304 -23.773 -24.839 1.00 75.25 114 VAL A CA 1
ATOM 897 C C . VAL A 1 114 ? 18.472 -23.135 -25.600 1.00 75.25 114 VAL A C 1
ATOM 899 O O . VAL A 1 114 ? 18.286 -22.196 -26.366 1.00 75.25 114 VAL A O 1
ATOM 902 N N . GLY A 1 115 ? 19.682 -23.636 -25.344 1.00 71.00 115 GLY A N 1
ATOM 903 C CA . GLY A 1 115 ? 20.945 -23.121 -25.897 1.00 71.00 115 GLY A CA 1
ATOM 904 C C . GLY A 1 115 ? 21.902 -22.582 -24.830 1.00 71.00 115 GLY A C 1
ATOM 905 O O . GLY A 1 115 ? 23.111 -22.555 -25.038 1.00 71.00 115 GLY A O 1
ATOM 906 N N . MET A 1 116 ? 21.400 -22.245 -23.635 1.00 77.56 116 MET A N 1
ATOM 907 C CA . MET A 1 116 ? 22.258 -21.798 -22.532 1.00 77.56 116 MET A CA 1
ATOM 908 C C . MET A 1 116 ? 23.127 -22.946 -22.006 1.00 77.56 116 MET A C 1
ATOM 910 O O . MET A 1 116 ? 22.711 -24.105 -22.032 1.00 77.56 116 MET A O 1
ATOM 914 N N . ASP A 1 117 ? 24.298 -22.640 -21.458 1.00 70.06 117 ASP A N 1
ATOM 915 C CA . ASP A 1 117 ? 25.126 -23.634 -20.770 1.00 70.06 117 ASP A CA 1
ATOM 916 C C . ASP A 1 117 ? 24.352 -24.315 -19.620 1.00 70.06 117 ASP A C 1
ATOM 918 O O . ASP A 1 117 ? 23.637 -23.657 -18.857 1.00 70.06 117 ASP A O 1
ATOM 922 N N . ILE A 1 118 ? 24.471 -25.642 -19.503 1.00 59.38 118 ILE A N 1
ATOM 923 C CA . ILE A 1 118 ? 23.699 -26.453 -18.547 1.00 59.38 118 ILE A CA 1
ATOM 924 C C . ILE A 1 118 ? 23.942 -26.058 -17.083 1.00 59.38 118 ILE A C 1
ATOM 926 O O . ILE A 1 118 ? 23.018 -26.135 -16.270 1.00 59.38 118 ILE A O 1
ATOM 930 N N . TYR A 1 119 ? 25.147 -25.595 -16.741 1.00 51.28 119 TYR A N 1
ATOM 931 C CA . TYR A 1 119 ? 25.488 -25.149 -15.394 1.00 51.28 119 TYR A CA 1
ATOM 932 C C . TYR A 1 119 ? 24.847 -23.791 -15.116 1.00 51.28 119 TYR A C 1
ATOM 934 O O . TYR A 1 119 ? 24.205 -23.616 -14.082 1.00 51.28 119 TYR A O 1
ATOM 942 N N . LYS A 1 120 ? 24.869 -22.882 -16.101 1.00 64.94 120 LYS A N 1
ATOM 943 C CA . LYS A 1 120 ? 24.154 -21.601 -16.000 1.00 64.94 120 LYS A CA 1
ATOM 944 C C . LYS A 1 120 ? 22.649 -21.786 -15.857 1.00 64.94 120 LYS A C 1
ATOM 946 O O . LYS A 1 120 ? 22.040 -21.073 -15.073 1.00 64.94 120 LYS A O 1
ATOM 951 N N . ARG A 1 121 ? 22.044 -22.757 -16.553 1.00 60.66 121 ARG A N 1
ATOM 952 C CA . ARG A 1 121 ? 20.612 -23.076 -16.389 1.00 60.66 121 ARG A CA 1
ATOM 953 C C . ARG A 1 121 ? 20.281 -23.548 -14.972 1.00 60.66 121 ARG A C 1
ATOM 955 O O . ARG A 1 121 ? 19.231 -23.185 -14.453 1.00 60.66 121 ARG A O 1
ATOM 962 N N . ARG A 1 122 ? 21.155 -24.359 -14.363 1.00 58.72 122 ARG A N 1
ATOM 963 C CA . ARG A 1 122 ? 20.961 -24.929 -13.020 1.00 58.72 122 ARG A CA 1
ATOM 964 C C . ARG A 1 122 ? 21.064 -23.883 -11.908 1.00 58.72 122 ARG A C 1
ATOM 966 O O . ARG A 1 122 ? 20.369 -24.010 -10.904 1.00 58.72 122 ARG A O 1
ATOM 973 N N . ASP A 1 123 ? 21.900 -22.868 -12.101 1.00 64.00 123 ASP A N 1
ATOM 974 C CA . ASP A 1 123 ? 22.139 -21.816 -11.108 1.00 64.00 123 ASP A CA 1
ATOM 975 C C . ASP A 1 123 ? 21.076 -20.704 -11.127 1.00 64.00 123 ASP A C 1
ATOM 977 O O . ASP A 1 123 ? 21.047 -19.851 -10.234 1.00 64.00 123 ASP A O 1
ATOM 981 N N . LEU A 1 124 ? 20.169 -20.709 -12.113 1.00 66.19 124 LEU A N 1
ATOM 982 C CA . LEU A 1 124 ? 19.067 -19.755 -12.156 1.00 66.19 124 LEU A CA 1
ATOM 983 C C . LEU A 1 124 ? 18.059 -20.052 -11.037 1.00 66.19 124 LEU A C 1
ATOM 985 O O . LEU A 1 124 ? 17.505 -21.153 -10.971 1.00 66.19 124 LEU A O 1
ATOM 989 N N . PRO A 1 125 ? 17.772 -19.078 -10.154 1.00 62.75 125 PRO A N 1
ATOM 990 C CA . PRO A 1 125 ? 16.789 -19.278 -9.105 1.00 62.75 125 PRO A CA 1
ATOM 991 C C . PRO A 1 125 ? 15.388 -19.420 -9.722 1.00 62.75 125 PRO A C 1
ATOM 993 O O . PRO A 1 125 ? 15.090 -18.768 -10.730 1.00 62.75 125 PRO A O 1
ATOM 996 N N . PRO A 1 126 ? 14.505 -20.231 -9.113 1.00 69.75 126 PRO A N 1
ATOM 997 C CA . PRO A 1 126 ? 13.160 -20.425 -9.627 1.00 69.75 126 PRO A CA 1
ATOM 998 C C . PRO A 1 126 ? 12.399 -19.100 -9.624 1.00 69.75 126 PRO A C 1
ATOM 1000 O O . PRO A 1 126 ? 12.450 -18.332 -8.657 1.00 69.75 126 PRO A O 1
ATOM 1003 N N . LEU A 1 127 ? 11.669 -18.850 -10.705 1.00 74.69 127 LEU A N 1
ATOM 1004 C CA . LEU A 1 127 ? 10.704 -17.765 -10.746 1.00 74.69 127 LEU A CA 1
ATOM 1005 C C . LEU A 1 127 ? 9.478 -18.194 -9.939 1.00 74.69 127 LEU A C 1
ATOM 1007 O O . LEU A 1 127 ? 8.942 -19.284 -10.119 1.00 74.69 127 LEU A O 1
ATOM 1011 N N . LEU A 1 128 ? 9.070 -17.348 -9.003 1.00 62.78 128 LEU A N 1
ATOM 1012 C CA . LEU A 1 128 ? 7.869 -17.548 -8.213 1.00 62.78 128 LEU A CA 1
ATOM 1013 C C . LEU A 1 128 ? 6.674 -17.081 -9.030 1.00 62.78 128 LEU A C 1
ATOM 1015 O O . LEU A 1 128 ? 6.513 -15.882 -9.282 1.00 62.78 128 LEU A O 1
ATOM 1019 N N . ASP A 1 129 ? 5.808 -18.012 -9.399 1.00 58.12 129 ASP A N 1
ATOM 1020 C CA . ASP A 1 129 ? 4.542 -17.638 -9.999 1.00 58.12 129 ASP A CA 1
ATOM 1021 C C . ASP A 1 129 ? 3.688 -16.863 -9.003 1.00 58.12 129 ASP A C 1
ATOM 1023 O O . ASP A 1 129 ? 3.653 -17.111 -7.790 1.00 58.12 129 ASP A O 1
ATOM 1027 N N . ARG A 1 130 ? 2.949 -15.898 -9.540 1.00 52.16 130 ARG A N 1
ATOM 1028 C CA . ARG A 1 130 ? 1.851 -15.301 -8.804 1.00 52.16 130 ARG A CA 1
ATOM 1029 C C . ARG A 1 130 ? 0.793 -16.395 -8.689 1.00 52.16 130 ARG A C 1
ATOM 1031 O O . ARG A 1 130 ? 0.199 -16.762 -9.697 1.00 52.16 130 ARG A O 1
ATOM 1038 N N . ILE A 1 131 ? 0.560 -16.907 -7.479 1.00 54.59 131 ILE A N 1
ATOM 1039 C CA . ILE A 1 131 ? -0.548 -17.834 -7.218 1.00 54.59 131 ILE A CA 1
ATOM 1040 C C . ILE A 1 131 ? -1.837 -17.075 -7.542 1.00 54.59 131 ILE A C 1
ATOM 1042 O O . ILE A 1 131 ? -2.339 -16.284 -6.744 1.00 54.59 131 ILE A O 1
ATOM 1046 N N . THR A 1 132 ? -2.323 -17.252 -8.761 1.00 55.53 132 THR A N 1
ATOM 1047 C CA . THR A 1 132 ? -3.612 -16.760 -9.220 1.00 55.53 132 THR A CA 1
ATOM 1048 C C . THR A 1 132 ? -4.438 -17.995 -9.489 1.00 55.53 132 THR A C 1
ATOM 1050 O O . THR A 1 132 ? -4.018 -18.874 -10.231 1.00 55.53 132 THR A O 1
ATOM 1053 N N . THR A 1 133 ? -5.571 -18.112 -8.805 1.00 66.75 133 THR A N 1
ATOM 1054 C CA . THR A 1 133 ? -6.508 -19.200 -9.066 1.00 66.75 133 THR A CA 1
ATOM 1055 C C . THR A 1 133 ? -7.190 -18.895 -10.402 1.00 66.75 133 THR A C 1
ATOM 1057 O O . THR A 1 133 ? -7.806 -17.827 -10.508 1.00 66.75 133 THR A O 1
ATOM 1060 N N . PRO A 1 134 ? -7.070 -19.764 -11.424 1.00 78.56 134 PRO A N 1
ATOM 1061 C CA . PRO A 1 134 ? -7.797 -19.617 -12.679 1.00 78.56 134 PRO A CA 1
ATOM 1062 C C . PRO A 1 134 ? -9.291 -19.410 -12.430 1.00 78.56 134 PRO A C 1
ATOM 1064 O O . PRO A 1 134 ? -9.836 -19.928 -11.458 1.00 78.56 134 PRO A O 1
ATOM 1067 N N . LEU A 1 135 ? -9.971 -18.674 -13.312 1.00 76.00 135 LEU A N 1
ATOM 1068 C CA . LEU A 1 135 ? -11.393 -18.341 -13.145 1.00 76.00 135 LEU A CA 1
ATOM 1069 C C . LEU A 1 135 ? -12.286 -19.580 -12.974 1.00 76.00 135 LEU A C 1
ATOM 1071 O O . LEU A 1 135 ? -13.180 -19.553 -12.133 1.00 76.00 135 LEU A O 1
ATOM 1075 N N . GLU A 1 136 ? -12.019 -20.664 -13.705 1.00 82.06 136 GLU A N 1
ATOM 1076 C CA . GLU A 1 136 ? -12.772 -21.921 -13.566 1.00 82.06 136 GLU A CA 1
ATOM 1077 C C . GLU A 1 136 ? -12.549 -22.588 -12.204 1.00 82.06 136 GLU A C 1
ATOM 1079 O O . GLU A 1 136 ? -13.498 -22.985 -11.534 1.00 82.06 136 GLU A O 1
ATOM 1084 N N . GLU A 1 137 ? -11.306 -22.619 -11.727 1.00 83.06 137 GLU A N 1
ATOM 1085 C CA . GLU A 1 137 ? -10.992 -23.145 -10.396 1.00 83.06 137 GLU A CA 1
ATOM 1086 C C . GLU A 1 137 ? -11.569 -22.240 -9.287 1.00 83.06 137 GLU A C 1
ATOM 1088 O O . GLU A 1 137 ? -12.032 -22.714 -8.249 1.00 83.06 137 GLU A O 1
ATOM 1093 N N . ALA A 1 138 ? -11.610 -20.924 -9.512 1.00 81.44 138 ALA A N 1
ATOM 1094 C CA . ALA A 1 138 ? -12.217 -19.964 -8.596 1.00 81.44 138 ALA A CA 1
ATOM 1095 C C . ALA A 1 138 ? -13.748 -20.097 -8.546 1.00 81.44 138 ALA A C 1
ATOM 1097 O O . ALA A 1 138 ? -14.337 -19.875 -7.488 1.00 81.44 138 ALA A O 1
ATOM 1098 N N . LYS A 1 139 ? -14.391 -20.481 -9.656 1.00 87.81 139 LYS A N 1
ATOM 1099 C CA . LYS A 1 139 ? -15.829 -20.778 -9.729 1.00 87.81 139 LYS A CA 1
ATOM 1100 C C . LYS A 1 139 ? -16.200 -21.986 -8.875 1.00 87.81 139 LYS A C 1
ATOM 1102 O O . LYS A 1 139 ? -17.221 -21.948 -8.196 1.00 87.81 139 LYS A O 1
ATOM 1107 N N . GLU A 1 140 ? -15.364 -23.023 -8.880 1.00 89.12 140 GLU A N 1
ATOM 1108 C CA . GLU A 1 140 ? -15.564 -24.218 -8.056 1.00 89.12 140 GLU A CA 1
ATOM 1109 C C . GLU A 1 140 ? -15.278 -23.941 -6.572 1.00 89.12 140 GLU A C 1
ATOM 1111 O O . GLU A 1 140 ? -16.077 -24.290 -5.704 1.00 89.12 140 GLU A O 1
ATOM 1116 N N . LYS A 1 141 ? -14.168 -23.256 -6.269 1.00 86.06 141 LYS A N 1
ATOM 1117 C CA . LYS A 1 141 ? -13.747 -22.984 -4.884 1.00 86.06 141 LYS A CA 1
ATOM 1118 C C . LYS A 1 141 ? -14.564 -21.895 -4.190 1.00 86.06 141 LYS A C 1
ATOM 1120 O O . LYS A 1 141 ? -14.772 -21.972 -2.980 1.00 86.06 141 LYS A O 1
ATOM 1125 N N . TRP A 1 142 ? -15.009 -20.877 -4.926 1.00 86.12 142 TRP A N 1
ATOM 1126 C CA . TRP A 1 142 ? -15.734 -19.722 -4.387 1.00 86.12 142 TRP A CA 1
ATOM 1127 C C . TRP A 1 142 ? -16.923 -19.328 -5.281 1.00 86.12 142 TRP A C 1
ATOM 1129 O O . TRP A 1 142 ? -16.942 -18.221 -5.831 1.00 86.12 142 TRP A O 1
ATOM 1139 N N . PRO A 1 143 ? -17.954 -20.187 -5.396 1.00 88.62 143 PRO A N 1
ATOM 1140 C CA . PRO A 1 143 ? -19.077 -19.977 -6.313 1.00 88.62 143 PRO A CA 1
ATOM 1141 C C . PRO A 1 143 ? -19.825 -18.662 -6.051 1.00 88.62 143 PRO A C 1
ATOM 1143 O O . PRO A 1 143 ? -20.144 -17.929 -6.989 1.00 88.62 143 PRO A O 1
ATOM 1146 N N . ASP A 1 144 ? -20.022 -18.300 -4.780 1.00 84.88 144 ASP A N 1
ATOM 1147 C CA . ASP A 1 144 ? -20.690 -17.050 -4.395 1.00 84.88 144 ASP A CA 1
ATOM 1148 C C . ASP A 1 144 ? -19.861 -15.803 -4.723 1.00 84.88 144 ASP A C 1
ATOM 1150 O O . ASP A 1 144 ? -20.404 -14.749 -5.060 1.00 84.88 144 ASP A O 1
ATOM 1154 N N . TRP A 1 145 ? -18.532 -15.889 -4.611 1.00 86.44 145 TRP A N 1
ATOM 1155 C CA . TRP A 1 145 ? -17.646 -14.802 -5.024 1.00 86.44 145 TRP A CA 1
ATOM 1156 C C . TRP A 1 145 ? -17.647 -14.671 -6.547 1.00 86.44 145 TRP A C 1
ATOM 1158 O O . TRP A 1 145 ? -17.805 -13.561 -7.050 1.00 86.44 145 TRP A O 1
ATOM 1168 N N . TYR A 1 146 ? -17.536 -15.791 -7.271 1.00 86.50 146 TYR A N 1
ATOM 1169 C CA . TYR A 1 146 ? -17.511 -15.814 -8.733 1.00 86.50 146 TYR A CA 1
ATOM 1170 C C . TYR A 1 146 ? -18.795 -15.219 -9.305 1.00 86.50 146 TYR A C 1
ATOM 1172 O O . TYR A 1 146 ? -18.739 -14.330 -10.150 1.00 86.50 146 TYR A O 1
ATOM 1180 N N . ARG A 1 147 ? -19.958 -15.627 -8.787 1.00 87.69 147 ARG A N 1
ATOM 1181 C CA . ARG A 1 147 ? -21.242 -15.067 -9.209 1.00 87.69 147 ARG A CA 1
ATOM 1182 C C . ARG A 1 147 ? -21.303 -13.558 -8.974 1.00 87.69 147 ARG A C 1
ATOM 1184 O O . ARG A 1 147 ? -21.481 -12.813 -9.928 1.00 87.69 147 ARG A O 1
ATOM 1191 N N . ARG A 1 148 ? -21.043 -13.094 -7.746 1.00 85.56 148 ARG A N 1
ATOM 1192 C CA . ARG A 1 148 ? -21.124 -11.659 -7.422 1.00 85.56 148 ARG A CA 1
ATOM 1193 C C . ARG A 1 148 ? -20.138 -10.802 -8.217 1.00 85.56 148 ARG A C 1
ATOM 1195 O O . ARG A 1 148 ? -20.480 -9.693 -8.604 1.00 85.56 148 ARG A O 1
ATOM 1202 N N . ARG A 1 149 ? -18.906 -11.277 -8.426 1.00 82.00 149 ARG A N 1
ATOM 1203 C CA . ARG A 1 149 ? -17.814 -10.477 -9.012 1.00 82.00 149 ARG A CA 1
ATOM 1204 C C . ARG A 1 149 ? -17.694 -10.602 -10.524 1.00 82.00 149 ARG A C 1
ATOM 1206 O O . ARG A 1 149 ? -17.378 -9.613 -11.170 1.00 82.00 149 ARG A O 1
ATOM 1213 N N . VAL A 1 150 ? -17.891 -11.803 -11.063 1.00 85.31 150 VAL A N 1
ATOM 1214 C CA . VAL A 1 150 ? -17.651 -12.115 -12.480 1.00 85.31 150 VAL A CA 1
ATOM 1215 C C . VAL A 1 150 ? -18.951 -12.073 -13.274 1.00 85.31 150 VAL A C 1
ATOM 1217 O O . VAL A 1 150 ? -18.974 -11.488 -14.349 1.00 85.31 150 VAL A O 1
ATOM 1220 N N . VAL A 1 151 ? -20.029 -12.667 -12.749 1.00 87.00 151 VAL A N 1
ATOM 1221 C CA . VAL A 1 151 ? -21.326 -12.719 -13.448 1.00 87.00 151 VAL A CA 1
ATOM 1222 C C . VAL A 1 151 ? -22.110 -11.426 -13.237 1.00 87.00 151 VAL A C 1
ATOM 1224 O O . VAL A 1 151 ? -22.513 -10.786 -14.201 1.00 87.00 151 VAL A O 1
ATOM 1227 N N . ASP A 1 152 ? -22.289 -11.023 -11.979 1.00 87.06 152 ASP A N 1
ATOM 1228 C CA . ASP A 1 152 ? -23.150 -9.895 -11.608 1.00 87.06 152 ASP A CA 1
ATOM 1229 C C . ASP A 1 152 ? -22.411 -8.541 -11.639 1.00 87.06 152 ASP A C 1
ATOM 1231 O O . ASP A 1 152 ? -23.040 -7.493 -11.517 1.00 87.06 152 ASP A O 1
ATOM 1235 N N . GLY A 1 153 ? -21.076 -8.547 -11.761 1.00 81.69 153 GLY A N 1
ATOM 1236 C CA . GLY A 1 153 ? -20.251 -7.334 -11.844 1.00 81.69 153 GLY A CA 1
ATOM 1237 C C . GLY A 1 153 ? -20.299 -6.427 -10.607 1.00 81.69 153 GLY A C 1
ATOM 1238 O O . GLY A 1 153 ? -20.036 -5.231 -10.715 1.00 81.69 153 GLY A O 1
ATOM 1239 N N . GLN A 1 154 ? -20.645 -6.959 -9.429 1.00 81.56 154 GLN A N 1
ATOM 1240 C CA . GLN A 1 154 ? -20.783 -6.161 -8.210 1.00 81.56 154 GLN A CA 1
ATOM 1241 C C . GLN A 1 154 ? -19.431 -5.603 -7.749 1.00 81.56 154 GLN A C 1
ATOM 1243 O O . GLN A 1 154 ? -18.438 -6.337 -7.636 1.00 81.56 154 GLN A O 1
ATOM 1248 N N . GLU A 1 155 ? -19.407 -4.318 -7.392 1.00 71.06 155 GLU A N 1
ATOM 1249 C CA . GLU A 1 155 ? -18.219 -3.644 -6.862 1.00 71.06 155 GLU A CA 1
ATOM 1250 C C . GLU A 1 155 ? -17.778 -4.203 -5.499 1.00 71.06 155 GLU A C 1
ATOM 1252 O O . GLU A 1 155 ? -18.631 -4.617 -4.702 1.00 71.06 155 GLU A O 1
ATOM 1257 N N . PRO A 1 156 ? -16.456 -4.268 -5.214 1.00 69.69 156 PRO A N 1
ATOM 1258 C CA . PRO A 1 156 ? -15.901 -4.756 -3.949 1.00 69.69 156 PRO A CA 1
ATOM 1259 C C . PRO A 1 156 ? -16.631 -4.229 -2.712 1.00 69.69 156 PRO A C 1
ATOM 1261 O O . PRO A 1 156 ? -16.903 -3.038 -2.606 1.00 69.69 156 PRO A O 1
ATOM 1264 N N . ASP A 1 157 ? -16.910 -5.120 -1.753 1.00 73.56 157 ASP A N 1
ATOM 1265 C CA . ASP A 1 157 ? -17.518 -4.707 -0.486 1.00 73.56 157 ASP A CA 1
ATOM 1266 C C . ASP A 1 157 ? -16.563 -3.744 0.224 1.00 73.56 157 ASP A C 1
ATOM 1268 O O . ASP A 1 157 ? -15.382 -4.050 0.417 1.00 73.56 157 ASP A O 1
ATOM 1272 N N . ARG A 1 158 ? -17.080 -2.588 0.641 1.00 82.62 158 ARG A N 1
ATOM 1273 C CA . ARG A 1 158 ? -16.335 -1.591 1.414 1.00 82.62 158 ARG A CA 1
ATOM 1274 C C . ARG A 1 158 ? -16.783 -1.608 2.868 1.00 82.62 158 ARG A C 1
ATOM 1276 O O . ARG A 1 158 ? -17.970 -1.748 3.161 1.00 82.62 158 ARG A O 1
ATOM 1283 N N . TRP A 1 159 ? -15.850 -1.443 3.803 1.00 88.00 159 TRP A N 1
ATOM 1284 C CA . TRP A 1 159 ? -16.230 -1.286 5.204 1.00 88.00 159 TRP A CA 1
ATOM 1285 C C . TRP A 1 159 ? -16.735 0.129 5.446 1.00 88.00 159 TRP A C 1
ATOM 1287 O O . TRP A 1 159 ? -15.957 1.080 5.422 1.00 88.00 159 TRP A O 1
ATOM 1297 N N . HIS A 1 160 ? -18.027 0.241 5.732 1.00 90.44 160 HIS A N 1
ATOM 1298 C CA . HIS A 1 160 ? -18.608 1.464 6.261 1.00 90.44 160 HIS A CA 1
ATOM 1299 C C . HIS A 1 160 ? -18.412 1.508 7.783 1.00 90.44 160 HIS A C 1
ATOM 1301 O O . HIS A 1 160 ? -18.783 0.577 8.506 1.00 90.44 160 HIS A O 1
ATOM 1307 N N . VAL A 1 161 ? -17.791 2.578 8.274 1.00 92.62 161 VAL A N 1
ATOM 1308 C CA . VAL A 1 161 ? -17.446 2.777 9.685 1.00 92.62 161 VAL A CA 1
ATOM 1309 C C . VAL A 1 161 ? -17.963 4.134 10.153 1.00 92.62 161 VAL A C 1
ATOM 1311 O O . VAL A 1 161 ? -18.098 5.071 9.380 1.00 92.62 161 VAL A O 1
ATOM 1314 N N . LYS A 1 162 ? -18.259 4.254 11.449 1.00 94.56 162 LYS A N 1
ATOM 1315 C CA . LYS A 1 162 ? -18.716 5.516 12.039 1.00 94.56 162 LYS A CA 1
ATOM 1316 C C . LYS A 1 162 ? -17.648 6.610 11.954 1.00 94.56 162 LYS A C 1
ATOM 1318 O O . LYS A 1 162 ? -16.473 6.340 12.214 1.00 94.56 162 LYS A O 1
ATOM 1323 N N . ARG A 1 163 ? -18.102 7.854 11.747 1.00 96.94 163 ARG A N 1
ATOM 1324 C CA . ARG A 1 163 ? -17.296 9.092 11.744 1.00 96.94 163 ARG A CA 1
ATOM 1325 C C . ARG A 1 163 ? -16.327 9.223 12.918 1.00 96.94 163 ARG A C 1
ATOM 1327 O O . ARG A 1 163 ? -15.234 9.750 12.732 1.00 96.94 163 ARG A O 1
ATOM 1334 N N . ASP A 1 164 ? -16.673 8.686 14.090 1.00 95.56 164 ASP A N 1
ATOM 1335 C CA . ASP A 1 164 ? -15.813 8.695 15.279 1.00 95.56 164 ASP A CA 1
ATOM 1336 C C . ASP A 1 164 ? -14.379 8.219 14.998 1.00 95.56 164 ASP A C 1
ATOM 1338 O O . ASP A 1 164 ? -13.433 8.727 15.602 1.00 95.56 164 ASP A O 1
ATOM 1342 N N . LEU A 1 165 ? -14.209 7.255 14.081 1.00 95.38 165 LEU A N 1
ATOM 1343 C CA . LEU A 1 165 ? -12.900 6.737 13.689 1.00 95.38 165 LEU A CA 1
ATOM 1344 C C . LEU A 1 165 ? -12.057 7.796 12.970 1.00 95.38 165 LEU A C 1
ATOM 1346 O O . LEU A 1 165 ? -10.879 7.955 13.296 1.00 95.38 165 LEU A O 1
ATOM 1350 N N . TYR A 1 166 ? -12.652 8.516 12.019 1.00 97.69 166 TYR A N 1
ATOM 1351 C CA . TYR A 1 166 ? -11.977 9.578 11.279 1.00 97.69 166 TYR A CA 1
ATOM 1352 C C . TYR A 1 166 ? -11.579 10.724 12.214 1.00 97.69 166 TYR A C 1
ATOM 1354 O O . TYR A 1 166 ? -10.400 11.076 12.297 1.00 97.69 166 TYR A O 1
ATOM 1362 N N . ASP A 1 167 ? -12.524 11.218 13.016 1.00 97.62 167 ASP A N 1
ATOM 1363 C CA . ASP A 1 167 ? -12.269 12.320 13.946 1.00 97.62 167 ASP A CA 1
ATOM 1364 C C . ASP A 1 167 ? -11.214 11.937 14.998 1.00 97.62 167 ASP A C 1
ATOM 1366 O O . ASP A 1 167 ? -10.356 12.742 15.374 1.00 97.62 167 ASP A O 1
ATOM 1370 N N . TRP A 1 168 ? -11.257 10.692 15.492 1.00 96.50 168 TRP A N 1
ATOM 1371 C CA . TRP A 1 168 ? -10.230 10.157 16.387 1.00 96.50 168 TRP A CA 1
ATOM 1372 C C . TRP A 1 168 ? -8.856 10.157 15.724 1.00 96.50 168 TRP A C 1
ATOM 1374 O O . TRP A 1 168 ? -7.882 10.550 16.368 1.00 96.50 168 TRP A O 1
ATOM 1384 N N . TRP A 1 169 ? -8.772 9.751 14.457 1.00 97.38 169 TRP A N 1
ATOM 1385 C CA . TRP A 1 169 ? -7.508 9.701 13.737 1.00 97.38 169 TRP A CA 1
ATOM 1386 C C . TRP A 1 169 ? -6.917 11.094 13.538 1.00 97.38 169 TRP A C 1
ATOM 1388 O O . TRP A 1 169 ? -5.770 11.312 13.924 1.00 97.38 169 TRP A O 1
ATOM 1398 N N . VAL A 1 170 ? -7.706 12.061 13.059 1.00 97.50 170 VAL A N 1
ATOM 1399 C CA . VAL A 1 170 ? -7.263 13.457 12.898 1.00 97.50 170 VAL A CA 1
ATOM 1400 C C . VAL A 1 170 ? -6.751 14.017 14.228 1.00 97.50 170 VAL A C 1
ATOM 1402 O O . VAL A 1 170 ? -5.620 14.504 14.300 1.00 97.50 170 VAL A O 1
ATOM 1405 N N . ARG A 1 171 ? -7.516 13.867 15.322 1.00 96.94 171 ARG A N 1
ATOM 1406 C CA . ARG A 1 171 ? -7.077 14.295 16.666 1.00 96.94 171 ARG A CA 1
ATOM 1407 C C . ARG A 1 171 ? -5.773 13.625 17.093 1.00 96.94 171 ARG A C 1
ATOM 1409 O O . ARG A 1 171 ? -4.916 14.270 17.696 1.00 96.94 171 ARG A O 1
ATOM 1416 N N . ARG A 1 172 ? -5.619 12.334 16.798 1.00 95.69 172 ARG A N 1
ATOM 1417 C CA . ARG A 1 172 ? -4.421 11.569 17.142 1.00 95.69 172 ARG A CA 1
ATOM 1418 C C . ARG A 1 172 ? -3.190 12.089 16.407 1.00 95.69 172 ARG A C 1
ATOM 1420 O O . ARG A 1 172 ? -2.158 12.268 17.049 1.00 95.69 172 ARG A O 1
ATOM 1427 N N . LEU A 1 173 ? -3.300 12.356 15.105 1.00 95.44 173 LEU A N 1
ATOM 1428 C CA . LEU A 1 173 ? -2.202 12.911 14.308 1.00 95.44 173 LEU A CA 1
ATOM 1429 C C . LEU A 1 173 ? -1.800 14.304 14.802 1.00 95.44 173 LEU A C 1
ATOM 1431 O O . LEU A 1 173 ? -0.615 14.562 14.996 1.00 95.44 173 LEU A O 1
ATOM 1435 N N . MET A 1 174 ? -2.777 15.162 15.105 1.00 95.25 174 MET A N 1
ATOM 1436 C CA . MET A 1 174 ? -2.519 16.511 15.619 1.00 95.25 174 MET A CA 1
ATOM 1437 C C . MET A 1 174 ? -1.826 16.508 16.991 1.00 95.25 174 MET A C 1
ATOM 1439 O O . MET A 1 174 ? -0.954 17.342 17.244 1.00 95.25 174 MET A O 1
ATOM 1443 N N . ARG A 1 175 ? -2.197 15.569 17.874 1.00 93.44 175 ARG A N 1
ATOM 1444 C CA . ARG A 1 175 ? -1.660 15.473 19.241 1.00 93.44 175 ARG A CA 1
ATOM 1445 C C . ARG A 1 175 ? -0.298 14.788 19.305 1.00 93.44 175 ARG A C 1
ATOM 1447 O O . ARG A 1 175 ? 0.591 15.266 19.996 1.00 93.44 175 ARG A O 1
ATOM 1454 N N . GLU A 1 176 ? -0.161 13.641 18.650 1.00 91.69 176 GLU A N 1
ATOM 1455 C CA . GLU A 1 176 ? 1.019 12.775 18.783 1.00 91.69 176 GLU A CA 1
ATOM 1456 C C . GLU A 1 176 ? 2.087 13.056 17.719 1.00 91.69 176 GLU A C 1
ATOM 1458 O O . GLU A 1 176 ? 3.214 12.595 17.866 1.00 91.69 176 GLU A O 1
ATOM 1463 N N . GLY A 1 177 ? 1.744 13.762 16.637 1.00 87.44 177 GLY A N 1
ATOM 1464 C CA . GLY A 1 177 ? 2.633 13.958 15.494 1.00 87.44 177 GLY A CA 1
ATOM 1465 C C . GLY A 1 177 ? 2.972 12.654 14.761 1.00 87.44 177 GLY A C 1
ATOM 1466 O O . GLY A 1 177 ? 2.359 11.600 14.989 1.00 87.44 177 GLY A O 1
ATOM 1467 N N . MET A 1 178 ? 3.961 12.729 13.870 1.00 89.50 178 MET A N 1
ATOM 1468 C CA . MET A 1 178 ? 4.489 11.597 13.108 1.00 89.50 178 MET A CA 1
ATOM 1469 C C . MET A 1 178 ? 6.009 11.669 13.003 1.00 89.50 178 MET A C 1
ATOM 1471 O O . MET A 1 178 ? 6.569 12.725 12.728 1.00 89.50 178 MET A O 1
ATOM 1475 N N . THR A 1 179 ? 6.660 10.519 13.116 1.00 86.81 179 THR A N 1
ATOM 1476 C CA . THR A 1 179 ? 8.054 10.315 12.701 1.00 86.81 179 THR A CA 1
ATOM 1477 C C . THR A 1 179 ? 8.180 10.398 11.177 1.00 86.81 179 THR A C 1
ATOM 1479 O O . THR A 1 179 ? 7.293 9.890 10.479 1.00 86.81 179 THR A O 1
ATOM 1482 N N . TYR A 1 180 ? 9.275 10.959 10.649 1.00 85.44 180 TYR A N 1
ATOM 1483 C CA . TYR A 1 180 ? 9.429 11.211 9.208 1.00 85.44 180 TYR A CA 1
ATOM 1484 C C . TYR A 1 180 ? 9.168 9.994 8.305 1.00 85.44 180 TYR A C 1
ATOM 1486 O O . TYR A 1 180 ? 8.432 10.122 7.328 1.00 85.44 180 TYR A O 1
ATOM 1494 N N . HIS A 1 181 ? 9.631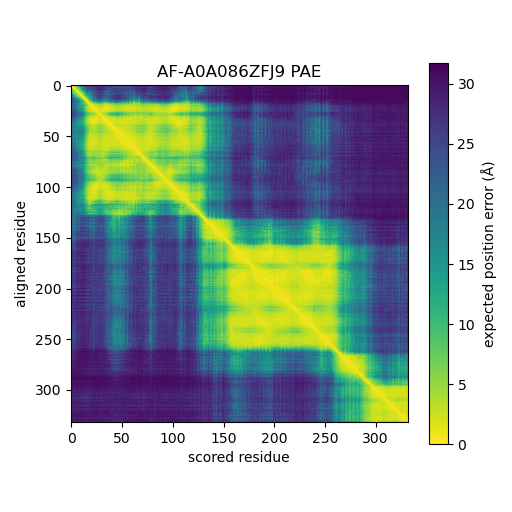 8.797 8.685 1.00 86.38 181 HIS A N 1
ATOM 1495 C CA . HIS A 1 181 ? 9.404 7.552 7.932 1.00 86.38 181 HIS A CA 1
ATOM 1496 C C . HIS A 1 181 ? 7.926 7.170 7.734 1.00 86.38 181 HIS A C 1
ATOM 1498 O O . HIS A 1 181 ? 7.601 6.405 6.829 1.00 86.38 181 HIS A O 1
ATOM 1504 N N . HIS A 1 182 ? 7.024 7.677 8.578 1.00 91.31 182 HIS A N 1
ATOM 1505 C CA . HIS A 1 182 ? 5.621 7.257 8.620 1.00 91.31 182 HIS A CA 1
ATOM 1506 C C . HIS A 1 182 ? 4.637 8.365 8.216 1.00 91.31 182 HIS A C 1
ATOM 1508 O O . HIS A 1 182 ? 3.425 8.148 8.270 1.00 91.31 182 HIS A O 1
ATOM 1514 N N . ARG A 1 183 ? 5.124 9.542 7.790 1.00 92.25 183 ARG A N 1
ATOM 1515 C CA . ARG A 1 183 ? 4.278 10.693 7.417 1.00 92.25 183 ARG A CA 1
ATOM 1516 C C . ARG A 1 183 ? 3.320 10.353 6.276 1.00 92.25 183 ARG A C 1
ATOM 1518 O O . ARG A 1 183 ? 2.111 10.499 6.454 1.00 92.25 183 ARG A O 1
ATOM 1525 N N . TYR A 1 184 ? 3.844 9.786 5.185 1.00 93.81 184 TYR A N 1
ATOM 1526 C CA . TYR A 1 184 ? 3.049 9.326 4.041 1.00 93.81 184 TYR A CA 1
ATOM 1527 C C . TYR A 1 184 ? 1.940 8.363 4.473 1.00 93.81 184 TYR A C 1
ATOM 1529 O O . TYR A 1 184 ? 0.761 8.606 4.230 1.00 93.81 184 TYR A O 1
ATOM 1537 N N . PHE A 1 185 ? 2.301 7.300 5.197 1.00 92.75 185 PHE A N 1
ATOM 1538 C CA . PHE A 1 185 ? 1.345 6.276 5.617 1.00 92.75 185 PHE A CA 1
ATOM 1539 C C . PHE A 1 185 ? 0.272 6.814 6.566 1.00 92.75 185 PHE A C 1
ATOM 1541 O O . PHE A 1 185 ? -0.868 6.357 6.522 1.00 92.75 185 PHE A O 1
ATOM 1548 N N . CYS A 1 186 ? 0.596 7.796 7.409 1.00 96.00 186 CYS A N 1
ATOM 1549 C CA . CYS A 1 186 ? -0.388 8.403 8.298 1.00 96.00 186 CYS A CA 1
ATOM 1550 C C . CYS A 1 186 ? -1.417 9.267 7.552 1.00 96.00 186 CYS A C 1
ATOM 1552 O O . CYS A 1 186 ? -2.599 9.231 7.904 1.00 96.00 186 CYS A O 1
ATOM 1554 N N . VAL A 1 187 ? -0.987 10.011 6.526 1.00 96.94 187 VAL A N 1
ATOM 1555 C CA . VAL A 1 187 ? -1.883 10.780 5.641 1.00 96.94 187 VAL A CA 1
ATOM 1556 C C . VAL A 1 187 ? -2.698 9.836 4.759 1.00 96.94 187 VAL A C 1
ATOM 1558 O O . VAL A 1 187 ? -3.909 9.994 4.636 1.00 96.94 187 VAL A O 1
ATOM 1561 N N . MET A 1 188 ? -2.073 8.784 4.233 1.00 96.19 188 MET A N 1
ATOM 1562 C CA . MET A 1 188 ? -2.764 7.738 3.483 1.00 96.19 188 MET A CA 1
ATOM 1563 C C . MET A 1 188 ? -3.857 7.086 4.345 1.00 96.19 188 MET A C 1
ATOM 1565 O O . MET A 1 188 ? -4.994 6.939 3.908 1.00 96.19 188 MET A O 1
ATOM 1569 N N . ALA A 1 189 ? -3.560 6.769 5.610 1.00 96.56 189 ALA A N 1
ATOM 1570 C CA . ALA A 1 189 ? -4.547 6.251 6.556 1.00 96.56 189 ALA A CA 1
ATOM 1571 C C . ALA A 1 189 ? -5.686 7.248 6.845 1.00 96.56 189 ALA A C 1
ATOM 1573 O O . ALA A 1 189 ? -6.825 6.819 7.032 1.00 96.56 189 ALA A O 1
ATOM 1574 N N . LEU A 1 190 ? -5.410 8.559 6.845 1.00 97.62 190 LEU A N 1
ATOM 1575 C CA . LEU A 1 190 ? -6.440 9.598 6.953 1.00 97.62 190 LEU A CA 1
ATOM 1576 C C . LEU A 1 190 ? -7.401 9.539 5.761 1.00 97.62 190 LEU A C 1
ATOM 1578 O O . LEU A 1 190 ? -8.610 9.513 5.980 1.00 97.62 190 LEU A O 1
ATOM 1582 N N . ALA A 1 191 ? -6.890 9.427 4.532 1.00 97.31 191 ALA A N 1
ATOM 1583 C CA . ALA A 1 191 ? -7.713 9.291 3.328 1.00 97.31 191 ALA A CA 1
ATOM 1584 C C . ALA A 1 191 ? -8.554 8.000 3.333 1.00 97.31 191 ALA A C 1
ATOM 1586 O O . ALA A 1 191 ? -9.748 8.016 3.028 1.00 97.31 191 ALA A O 1
ATOM 1587 N N . ILE A 1 192 ? -7.961 6.887 3.775 1.00 95.75 192 ILE A N 1
ATOM 1588 C CA . ILE A 1 192 ? -8.665 5.608 3.938 1.00 95.75 192 ILE A CA 1
ATOM 1589 C C . ILE A 1 192 ? -9.800 5.734 4.960 1.00 95.75 192 ILE A C 1
ATOM 1591 O O . ILE A 1 192 ? -10.912 5.270 4.708 1.00 95.75 192 ILE A O 1
ATOM 1595 N N . TYR A 1 193 ? -9.549 6.350 6.119 1.00 97.31 193 TYR A N 1
ATOM 1596 C CA . TYR A 1 193 ? -10.588 6.548 7.130 1.00 97.31 193 TYR A CA 1
ATOM 1597 C C . TYR A 1 193 ? -11.659 7.539 6.691 1.00 97.31 193 TYR A C 1
ATOM 1599 O O . TYR A 1 193 ? -12.828 7.292 6.980 1.00 97.31 193 TYR A O 1
ATOM 1607 N N . ALA A 1 194 ? -11.299 8.590 5.952 1.00 97.31 194 ALA A N 1
ATOM 1608 C CA . ALA A 1 194 ? -12.263 9.499 5.345 1.00 97.31 194 ALA A CA 1
ATOM 1609 C C . ALA A 1 194 ? -13.223 8.734 4.428 1.00 97.31 194 ALA A C 1
ATOM 1611 O O . ALA A 1 194 ? -14.437 8.857 4.580 1.00 97.31 194 ALA A O 1
ATOM 1612 N N . ARG A 1 195 ? -12.699 7.867 3.548 1.00 95.38 195 ARG A N 1
ATOM 1613 C CA . ARG A 1 195 ? -13.537 7.060 2.652 1.00 95.38 195 ARG A CA 1
ATOM 1614 C C . ARG A 1 195 ? -14.393 6.039 3.409 1.00 95.38 195 ARG A C 1
ATOM 1616 O O . ARG A 1 195 ? -15.579 5.927 3.124 1.00 95.38 195 ARG A O 1
ATOM 1623 N N . LYS A 1 196 ? -13.833 5.351 4.413 1.00 95.12 196 LYS A N 1
ATOM 1624 C CA . LYS A 1 196 ? -14.578 4.411 5.280 1.00 95.12 196 LYS A CA 1
ATOM 1625 C C . LYS A 1 196 ? -15.721 5.074 6.054 1.00 95.12 196 LYS A C 1
ATOM 1627 O O . LYS A 1 196 ? -16.687 4.395 6.386 1.00 95.12 196 LYS A O 1
ATOM 1632 N N . CYS A 1 197 ? -15.585 6.359 6.380 1.00 96.56 197 CYS A N 1
ATOM 1633 C CA . CYS A 1 197 ? -16.546 7.114 7.185 1.00 96.56 197 CYS A CA 1
ATOM 1634 C C . CYS A 1 197 ? -17.435 8.060 6.362 1.00 96.56 197 CYS A C 1
ATOM 1636 O O . CYS A 1 197 ? -18.104 8.903 6.953 1.00 96.56 197 CYS A O 1
ATOM 1638 N N . ASP A 1 198 ? -17.414 7.947 5.028 1.00 95.62 198 ASP A N 1
ATOM 1639 C CA . ASP A 1 198 ? -18.148 8.809 4.088 1.00 95.62 198 ASP A CA 1
ATOM 1640 C C . ASP A 1 198 ? -17.916 10.319 4.308 1.00 95.62 198 ASP A C 1
ATOM 1642 O O . ASP A 1 198 ? -18.816 11.147 4.170 1.00 95.62 198 ASP A O 1
ATOM 1646 N N . ILE A 1 199 ? -16.675 10.689 4.632 1.00 97.56 199 ILE A N 1
ATOM 1647 C CA . ILE A 1 199 ? -16.235 12.086 4.686 1.00 97.56 199 ILE A CA 1
ATOM 1648 C C . ILE A 1 199 ? -16.000 12.584 3.261 1.00 97.56 199 ILE A C 1
ATOM 1650 O O . ILE A 1 199 ? -15.337 11.913 2.460 1.00 97.56 199 ILE A O 1
ATOM 1654 N N . CYS A 1 200 ? -16.530 13.767 2.944 1.00 96.69 200 CYS A N 1
ATOM 1655 C CA . CYS A 1 200 ? -16.357 14.363 1.627 1.00 96.69 200 CYS A CA 1
ATOM 1656 C C . CYS A 1 200 ? -14.900 14.789 1.388 1.00 96.69 200 CYS A C 1
ATOM 1658 O O . CYS A 1 200 ? -14.166 15.151 2.310 1.00 96.69 200 CYS A O 1
ATOM 1660 N N . GLU A 1 201 ? -14.490 14.778 0.122 1.00 94.88 201 GLU A N 1
ATOM 1661 C CA . GLU A 1 201 ? -13.117 15.084 -0.288 1.00 94.88 201 GLU A CA 1
ATOM 1662 C C . GLU A 1 201 ? -12.660 16.482 0.158 1.00 94.88 201 GLU A C 1
ATOM 1664 O O . GLU A 1 201 ? -11.514 16.655 0.570 1.00 94.88 201 GLU A O 1
ATOM 1669 N N . GLN A 1 202 ? -13.566 17.465 0.157 1.00 97.06 202 GLN A N 1
ATOM 1670 C CA . GLN A 1 202 ? -13.282 18.832 0.608 1.00 97.06 202 GLN A CA 1
ATOM 1671 C C . GLN A 1 202 ? -12.901 18.882 2.095 1.00 97.06 202 GLN A C 1
ATOM 1673 O O . GLN A 1 202 ? -11.925 19.534 2.471 1.00 97.06 202 GLN A O 1
ATOM 1678 N N . GLU A 1 203 ? -13.656 18.185 2.951 1.00 97.81 203 GLU A N 1
ATOM 1679 C CA . GLU A 1 203 ? -13.369 18.103 4.386 1.00 97.81 203 GLU A CA 1
ATOM 1680 C C . GLU A 1 203 ? -12.067 17.340 4.644 1.00 97.81 203 GLU A C 1
ATOM 1682 O O . GLU A 1 203 ? -11.203 17.844 5.364 1.00 97.81 203 GLU A O 1
ATOM 1687 N N . MET A 1 204 ? -11.895 16.183 3.997 1.00 97.75 204 MET A N 1
ATOM 1688 C CA . MET A 1 204 ? -10.672 15.385 4.083 1.00 97.75 204 MET A CA 1
ATOM 1689 C C . MET A 1 204 ? -9.439 16.206 3.703 1.00 97.75 204 MET A C 1
ATOM 1691 O O . MET A 1 204 ? -8.454 16.218 4.437 1.00 97.75 204 MET A O 1
ATOM 1695 N N . THR A 1 205 ? -9.500 16.907 2.570 1.00 97.19 205 THR A N 1
ATOM 1696 C CA . THR A 1 205 ? -8.394 17.723 2.062 1.00 97.19 205 THR A CA 1
ATOM 1697 C C . THR A 1 205 ? -8.045 18.821 3.057 1.00 97.19 205 THR A C 1
ATOM 1699 O O . THR A 1 205 ? -6.892 18.938 3.464 1.00 97.19 205 THR A O 1
ATOM 1702 N N . ARG A 1 206 ? -9.041 19.572 3.544 1.00 98.00 206 ARG A N 1
ATOM 1703 C CA . ARG A 1 206 ? -8.832 20.613 4.561 1.00 98.00 206 ARG A CA 1
ATOM 1704 C C . ARG A 1 206 ? -8.134 20.068 5.809 1.00 98.00 206 ARG A C 1
ATOM 1706 O O . ARG A 1 206 ? -7.215 20.703 6.326 1.00 98.00 206 ARG A O 1
ATOM 1713 N N . ASP A 1 207 ? -8.570 18.920 6.315 1.00 98.00 207 ASP A N 1
ATOM 1714 C CA . ASP A 1 207 ? -7.972 18.326 7.511 1.00 98.00 207 ASP A CA 1
ATOM 1715 C C . ASP A 1 207 ? -6.572 17.762 7.237 1.00 98.00 207 ASP A C 1
ATOM 1717 O O . ASP A 1 207 ? -5.691 17.876 8.089 1.00 98.00 207 ASP A O 1
ATOM 1721 N N . ALA A 1 208 ? -6.325 17.235 6.038 1.00 97.62 208 ALA A N 1
ATOM 1722 C CA . ALA A 1 208 ? -5.002 16.798 5.609 1.00 97.62 208 ALA A CA 1
ATOM 1723 C C . ALA A 1 208 ? -4.008 17.968 5.541 1.00 97.62 208 ALA A C 1
ATOM 1725 O O . ALA A 1 208 ? -2.897 17.836 6.052 1.00 97.62 208 ALA A O 1
ATOM 1726 N N . TYR A 1 209 ? -4.418 19.136 5.029 1.00 97.94 209 TYR A N 1
ATOM 1727 C CA . TYR A 1 209 ? -3.599 20.357 5.063 1.00 97.94 209 TYR A CA 1
ATOM 1728 C C . TYR A 1 209 ? -3.310 20.823 6.496 1.00 97.94 209 TYR A C 1
ATOM 1730 O O . TYR A 1 209 ? -2.185 21.209 6.801 1.00 97.94 209 TYR A O 1
ATOM 1738 N N . ARG A 1 210 ? -4.284 20.733 7.413 1.00 97.00 210 ARG A N 1
ATOM 1739 C CA . ARG A 1 210 ? -4.055 21.040 8.841 1.00 97.00 210 ARG A CA 1
ATOM 1740 C C . ARG A 1 210 ? -3.021 20.108 9.469 1.00 97.00 210 ARG A C 1
ATOM 1742 O O . ARG A 1 210 ? -2.151 20.553 10.215 1.00 97.00 210 ARG A O 1
ATOM 1749 N N . VAL A 1 211 ? -3.118 18.818 9.162 1.00 96.44 211 VAL A N 1
ATOM 1750 C CA . VAL A 1 211 ? -2.159 17.806 9.609 1.00 96.44 211 VAL A CA 1
ATOM 1751 C C . VAL A 1 211 ? -0.778 18.061 9.001 1.00 96.44 211 VAL A C 1
ATOM 1753 O O . VAL A 1 211 ? 0.220 17.970 9.712 1.00 96.44 211 VAL A O 1
ATOM 1756 N N . TRP A 1 212 ? -0.707 18.419 7.720 1.00 95.94 212 TRP A N 1
ATOM 1757 C CA . TRP A 1 212 ? 0.542 18.751 7.040 1.00 95.94 212 TRP A CA 1
ATOM 1758 C C . TRP A 1 212 ? 1.221 19.979 7.652 1.00 95.94 212 TRP A C 1
ATOM 1760 O O . TRP A 1 212 ? 2.403 19.915 7.983 1.00 95.94 212 TRP A O 1
ATOM 1770 N N . GLU A 1 213 ? 0.474 21.049 7.926 1.00 94.94 213 GLU A N 1
ATOM 1771 C CA . GLU A 1 213 ? 0.999 22.241 8.602 1.00 94.94 213 GLU A CA 1
ATOM 1772 C C . GLU A 1 213 ? 1.579 21.899 9.982 1.00 94.94 213 GLU A C 1
ATOM 1774 O O . GLU A 1 213 ? 2.660 22.351 10.359 1.00 94.94 213 GLU A O 1
ATOM 1779 N N . ARG A 1 214 ? 0.924 20.994 10.718 1.00 93.25 214 ARG A N 1
ATOM 1780 C CA . ARG A 1 214 ? 1.453 20.481 11.986 1.00 93.25 214 ARG A CA 1
ATOM 1781 C C . ARG A 1 214 ? 2.769 19.709 11.813 1.00 93.25 214 ARG A C 1
ATOM 1783 O O . ARG A 1 214 ? 3.614 19.787 12.710 1.00 93.25 214 ARG A O 1
ATOM 1790 N N . MET A 1 215 ? 2.952 18.974 10.711 1.00 91.75 215 MET A N 1
ATOM 1791 C CA . MET A 1 215 ? 4.214 18.283 10.400 1.00 91.75 215 MET A CA 1
ATOM 1792 C C . MET A 1 215 ? 5.340 19.257 10.068 1.00 91.75 215 MET A C 1
ATOM 1794 O O . MET A 1 215 ? 6.477 19.006 10.455 1.00 91.75 215 MET A O 1
ATOM 1798 N N . ARG A 1 216 ? 5.033 20.368 9.386 1.00 91.69 216 ARG A N 1
ATOM 1799 C CA . ARG A 1 216 ? 6.016 21.404 9.019 1.00 91.69 216 ARG A CA 1
ATOM 1800 C C . ARG A 1 216 ? 6.700 22.036 10.227 1.00 91.69 216 ARG A C 1
ATOM 1802 O O . ARG A 1 216 ? 7.819 22.520 10.119 1.00 91.69 216 ARG A O 1
ATOM 1809 N N . GLN A 1 217 ? 6.035 21.995 11.376 1.00 91.00 217 GLN A N 1
ATOM 1810 C CA . GLN A 1 217 ? 6.546 22.493 12.652 1.00 91.00 217 GLN A CA 1
ATOM 1811 C C . GLN A 1 217 ? 7.426 21.472 13.398 1.00 91.00 217 GLN A C 1
ATOM 1813 O O . GLN A 1 217 ? 7.902 21.765 14.494 1.00 91.00 217 GLN A O 1
ATOM 1818 N N . ALA A 1 218 ? 7.608 20.257 12.870 1.00 88.94 218 ALA A N 1
ATOM 1819 C CA . ALA A 1 218 ? 8.454 19.249 13.499 1.00 88.94 218 ALA A CA 1
ATOM 1820 C C . ALA A 1 218 ? 9.953 19.586 13.313 1.00 88.94 218 ALA A C 1
ATOM 1822 O O . ALA A 1 218 ? 10.337 20.036 12.232 1.00 88.94 218 ALA A O 1
ATOM 1823 N N . PRO A 1 219 ? 10.819 19.349 14.321 1.00 88.12 219 PRO A N 1
ATOM 1824 C CA . PRO A 1 219 ? 12.246 19.688 14.239 1.00 88.12 219 PRO A CA 1
ATOM 1825 C C . PRO A 1 219 ? 12.981 19.019 13.068 1.00 88.12 219 PRO A C 1
ATOM 1827 O O . PRO A 1 219 ? 13.855 19.621 12.454 1.00 88.12 219 PRO A O 1
ATOM 1830 N N . ASP A 1 220 ? 12.586 17.792 12.731 1.00 89.38 220 ASP A N 1
ATOM 1831 C CA . ASP A 1 220 ? 13.158 16.959 11.669 1.00 89.38 220 ASP A CA 1
ATOM 1832 C C . ASP A 1 220 ? 12.610 17.297 10.268 1.00 89.38 220 ASP A C 1
ATOM 1834 O O . ASP A 1 220 ? 13.002 16.683 9.277 1.00 89.38 220 ASP A O 1
ATOM 1838 N N . TYR A 1 221 ? 11.688 18.260 10.141 1.00 89.56 221 TYR A N 1
ATOM 1839 C CA . TYR A 1 221 ? 11.067 18.591 8.856 1.00 89.56 221 TYR A C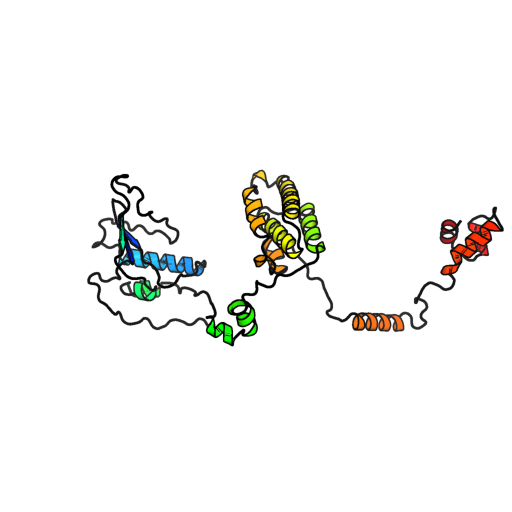A 1
ATOM 1840 C C . TYR A 1 221 ? 12.059 19.177 7.845 1.00 89.56 221 TYR A C 1
ATOM 1842 O O . TYR A 1 221 ? 11.933 18.926 6.650 1.00 89.56 221 TYR A O 1
ATOM 1850 N N . ARG A 1 222 ? 13.061 19.938 8.303 1.00 88.38 222 ARG A N 1
ATOM 1851 C CA . ARG A 1 222 ? 14.054 20.553 7.407 1.00 88.38 222 ARG A CA 1
ATOM 1852 C C . ARG A 1 222 ? 14.959 19.515 6.741 1.00 88.38 222 ARG A C 1
ATOM 1854 O O . ARG A 1 222 ? 15.308 19.680 5.578 1.00 88.38 222 ARG A O 1
ATOM 1861 N N . GLU A 1 223 ? 15.336 18.477 7.479 1.00 89.50 223 GLU A N 1
ATOM 1862 C CA . GLU A 1 223 ? 16.208 17.397 6.999 1.00 89.50 223 GLU A CA 1
ATOM 1863 C C . GLU A 1 223 ? 15.433 16.375 6.162 1.00 89.50 223 GLU A C 1
ATOM 1865 O O . GLU A 1 223 ? 15.948 15.829 5.186 1.00 89.50 223 GLU A O 1
ATOM 1870 N N . HIS A 1 224 ? 14.167 16.156 6.515 1.00 89.19 224 HIS A N 1
ATOM 1871 C 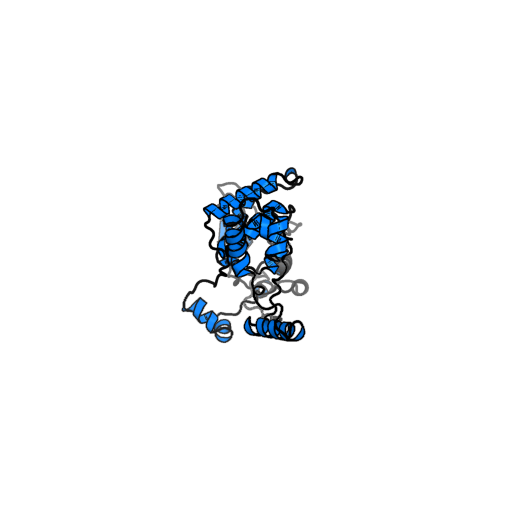CA . HIS A 1 224 ? 13.283 15.213 5.847 1.00 89.19 224 HIS A CA 1
ATOM 1872 C C . HIS A 1 224 ? 11.955 15.899 5.517 1.00 89.19 224 HIS A C 1
ATOM 1874 O O . HIS A 1 224 ? 10.987 15.712 6.253 1.00 89.19 224 HIS A O 1
ATOM 1880 N N . PRO A 1 225 ? 11.871 16.720 4.459 1.00 89.81 225 PRO A N 1
ATOM 1881 C CA . PRO A 1 225 ? 10.629 17.398 4.106 1.00 89.81 225 PRO A CA 1
ATOM 1882 C C . PRO A 1 225 ? 9.565 16.400 3.635 1.00 89.81 225 PRO A C 1
ATOM 1884 O O . PRO A 1 225 ? 9.874 15.382 3.022 1.00 89.81 225 PRO A O 1
ATOM 1887 N N . PHE A 1 226 ? 8.300 16.703 3.928 1.00 91.81 226 PHE A N 1
ATOM 1888 C CA . PHE A 1 226 ? 7.143 16.021 3.344 1.00 91.81 226 PHE A CA 1
ATOM 1889 C C . PHE A 1 226 ? 6.424 17.032 2.457 1.00 91.81 226 PHE A C 1
ATOM 1891 O O . PHE A 1 226 ? 5.876 18.007 2.970 1.00 91.81 226 PHE A O 1
ATOM 1898 N N . THR A 1 227 ? 6.512 16.862 1.144 1.00 92.56 227 THR A N 1
ATOM 1899 C CA . THR A 1 227 ? 6.087 17.864 0.161 1.00 92.56 227 THR A CA 1
ATOM 1900 C C . THR A 1 227 ? 4.574 17.859 -0.058 1.00 92.56 227 THR A C 1
ATOM 1902 O O . THR A 1 227 ? 3.856 16.966 0.393 1.00 92.56 227 THR A O 1
ATOM 1905 N N . GLU A 1 228 ? 4.078 18.877 -0.756 1.00 92.81 228 GLU A N 1
ATOM 1906 C CA . GLU A 1 228 ? 2.680 18.918 -1.192 1.00 92.81 228 GLU A CA 1
ATOM 1907 C C . GLU A 1 228 ? 2.366 17.794 -2.197 1.00 92.81 228 GLU A C 1
ATOM 1909 O O . GLU A 1 228 ? 1.294 17.194 -2.135 1.00 92.81 228 GLU A O 1
ATOM 1914 N N . ASP A 1 229 ? 3.328 17.405 -3.038 1.00 90.12 229 ASP A N 1
ATOM 1915 C CA . ASP A 1 229 ? 3.185 16.244 -3.924 1.00 90.12 229 ASP A CA 1
ATOM 1916 C C . ASP A 1 229 ? 3.025 14.940 -3.127 1.00 90.12 229 ASP A C 1
ATOM 1918 O O . ASP A 1 229 ? 2.171 14.114 -3.455 1.00 90.12 229 ASP A O 1
ATOM 1922 N N . ASP A 1 230 ? 3.778 14.773 -2.032 1.00 86.50 230 ASP A N 1
ATOM 1923 C CA . ASP A 1 230 ? 3.637 13.615 -1.138 1.00 86.50 230 ASP A CA 1
ATOM 1924 C C . ASP A 1 230 ? 2.259 13.587 -0.452 1.00 86.50 230 ASP A C 1
ATOM 1926 O O . ASP A 1 230 ? 1.664 12.516 -0.273 1.00 86.50 230 ASP A O 1
ATOM 1930 N N . LEU A 1 231 ? 1.735 14.763 -0.080 1.00 93.19 231 LEU A N 1
ATOM 1931 C CA . LEU A 1 231 ? 0.388 14.933 0.467 1.00 93.19 231 LEU A CA 1
ATOM 1932 C C . LEU A 1 231 ? -0.659 14.478 -0.555 1.00 93.19 231 LEU A C 1
ATOM 1934 O O . LEU A 1 231 ? -1.479 13.613 -0.240 1.00 93.19 231 LEU A O 1
ATOM 1938 N N . HIS A 1 232 ? -0.608 14.996 -1.784 1.00 88.00 232 HIS A N 1
ATOM 1939 C CA . HIS A 1 232 ? -1.535 14.611 -2.848 1.00 88.00 232 HIS A CA 1
ATOM 1940 C C . HIS A 1 232 ? -1.432 13.126 -3.195 1.00 88.00 232 HIS A C 1
ATOM 1942 O O . HIS A 1 232 ? -2.463 12.457 -3.300 1.00 88.00 232 HIS A O 1
ATOM 1948 N N . ALA A 1 233 ? -0.214 12.585 -3.293 1.00 80.56 233 ALA A N 1
ATOM 1949 C CA . ALA A 1 233 ? 0.020 11.165 -3.532 1.00 80.56 233 ALA A CA 1
ATOM 1950 C C . ALA A 1 233 ? -0.655 10.301 -2.456 1.00 80.56 233 ALA A C 1
ATOM 1952 O O . ALA A 1 233 ? -1.363 9.348 -2.787 1.00 80.56 233 ALA A O 1
ATOM 1953 N N . ALA A 1 234 ? -0.529 10.669 -1.179 1.00 90.06 234 ALA A N 1
ATOM 1954 C CA . ALA A 1 234 ? -1.175 9.956 -0.082 1.00 90.06 234 ALA A CA 1
ATOM 1955 C C . ALA A 1 234 ? -2.713 10.068 -0.115 1.00 90.06 234 ALA A C 1
ATOM 1957 O O . ALA A 1 234 ? -3.407 9.088 0.171 1.00 90.06 234 ALA A O 1
ATOM 1958 N N . LEU A 1 235 ? -3.258 11.230 -0.495 1.00 94.69 235 LEU A N 1
ATOM 1959 C CA . LEU A 1 235 ? -4.706 11.449 -0.599 1.00 94.69 235 LEU A CA 1
ATOM 1960 C C . LEU A 1 235 ? -5.366 10.655 -1.735 1.00 94.69 235 LEU A C 1
ATOM 1962 O O . LEU A 1 235 ? -6.559 10.360 -1.648 1.00 94.69 235 LEU A O 1
ATOM 1966 N N . THR A 1 236 ? -4.606 10.199 -2.739 1.00 89.31 236 THR A N 1
ATOM 1967 C CA . THR A 1 236 ? -5.137 9.306 -3.789 1.00 89.31 236 THR A CA 1
ATOM 1968 C C . THR A 1 236 ? -5.715 7.992 -3.246 1.00 89.31 236 THR A C 1
ATOM 1970 O O . THR A 1 236 ? -6.498 7.340 -3.942 1.00 89.31 236 THR A O 1
ATOM 1973 N N . ALA A 1 237 ? -5.392 7.621 -2.000 1.00 88.38 237 ALA A N 1
ATOM 1974 C CA . ALA A 1 237 ? -5.956 6.469 -1.301 1.00 88.38 237 ALA A CA 1
ATOM 1975 C C . ALA A 1 237 ? -7.420 6.653 -0.845 1.00 88.38 237 ALA A C 1
ATOM 1977 O O . ALA A 1 237 ? -8.006 5.713 -0.301 1.00 88.38 237 ALA A O 1
ATOM 1978 N N . TRP A 1 238 ? -8.046 7.814 -1.087 1.00 93.19 238 TRP A N 1
ATOM 1979 C CA . TRP A 1 238 ? -9.490 8.030 -0.915 1.00 93.19 238 TRP A CA 1
ATOM 1980 C C . TRP A 1 238 ? -10.298 7.277 -1.992 1.00 93.19 238 TRP A C 1
ATOM 1982 O O . TRP A 1 238 ? -10.908 7.856 -2.885 1.00 93.19 238 TRP A O 1
ATOM 1992 N N . ARG A 1 239 ? -10.258 5.940 -1.956 1.00 86.12 239 ARG A N 1
ATOM 1993 C CA . ARG A 1 239 ? -10.924 5.039 -2.913 1.00 86.12 239 ARG A CA 1
ATOM 1994 C C . ARG A 1 239 ? -11.466 3.807 -2.196 1.00 86.12 239 ARG A C 1
ATOM 1996 O O . ARG A 1 239 ? -10.898 3.356 -1.199 1.00 86.12 239 ARG A O 1
ATOM 2003 N N . ASP A 1 240 ? -12.528 3.210 -2.730 1.00 83.94 240 ASP A N 1
ATOM 2004 C CA . ASP A 1 240 ? -13.183 2.054 -2.097 1.00 83.94 240 ASP A CA 1
ATOM 2005 C C . ASP A 1 240 ? -12.270 0.823 -1.988 1.00 83.94 240 ASP A C 1
ATOM 2007 O O . ASP A 1 240 ? -12.371 0.059 -1.031 1.00 83.94 240 ASP A O 1
ATOM 2011 N N . GLN A 1 241 ? -11.290 0.688 -2.886 1.00 81.06 241 GLN A N 1
ATOM 2012 C CA . GLN A 1 241 ? -10.295 -0.393 -2.872 1.00 81.06 241 GLN A CA 1
ATOM 2013 C C . GLN A 1 241 ? -9.491 -0.465 -1.563 1.00 81.06 241 GLN A C 1
ATOM 2015 O O . GLN A 1 241 ? -9.088 -1.549 -1.143 1.00 81.06 241 GLN A O 1
ATOM 2020 N N . TYR A 1 242 ? -9.284 0.671 -0.891 1.00 82.75 242 TYR A N 1
ATOM 2021 C CA . TYR A 1 242 ? -8.550 0.733 0.374 1.00 82.75 242 TYR A CA 1
ATOM 2022 C C . TYR A 1 242 ? -9.464 0.616 1.606 1.00 82.75 242 TYR A C 1
ATOM 2024 O O . TYR A 1 242 ? -8.990 0.505 2.742 1.00 82.75 242 TYR A O 1
ATOM 2032 N N . CYS A 1 243 ? -10.787 0.583 1.421 1.00 86.19 243 CYS A N 1
ATOM 2033 C CA . CYS A 1 243 ? -11.750 0.536 2.523 1.00 86.19 243 CYS A CA 1
ATOM 2034 C C . CYS A 1 243 ? -11.797 -0.810 3.255 1.00 86.19 243 CYS A C 1
ATOM 2036 O O . CYS A 1 243 ? -12.452 -0.917 4.285 1.00 86.19 243 CYS A O 1
ATOM 2038 N N . THR A 1 244 ? -11.069 -1.819 2.791 1.00 83.75 244 THR A N 1
ATOM 2039 C CA . THR A 1 244 ? -10.940 -3.127 3.450 1.00 83.75 244 THR A CA 1
ATOM 2040 C C . THR A 1 244 ? -9.648 -3.263 4.260 1.00 83.75 244 THR A C 1
ATOM 2042 O O . THR A 1 244 ? -9.379 -4.326 4.811 1.00 83.75 244 THR A O 1
ATOM 2045 N N . PHE A 1 245 ? -8.847 -2.191 4.379 1.00 84.06 245 PHE A N 1
ATOM 2046 C CA . PHE A 1 245 ? -7.578 -2.230 5.112 1.00 84.06 245 PHE A CA 1
ATOM 2047 C C . PHE A 1 245 ? -7.800 -2.578 6.594 1.00 84.06 245 PHE A C 1
ATOM 2049 O O . PHE A 1 245 ? -8.489 -1.819 7.293 1.00 84.06 245 PHE A O 1
ATOM 2056 N N . PRO A 1 246 ? -7.210 -3.675 7.105 1.00 87.44 246 PRO A N 1
ATOM 2057 C CA . PRO A 1 246 ? -7.331 -4.060 8.506 1.00 87.44 246 PRO A CA 1
ATOM 2058 C C . PRO A 1 246 ? -6.689 -3.046 9.456 1.00 87.44 246 PRO A C 1
ATOM 2060 O O . PRO A 1 246 ? -5.703 -2.387 9.121 1.00 87.44 246 PRO A O 1
ATOM 2063 N N . ARG A 1 247 ? -7.207 -2.974 10.690 1.00 90.50 247 ARG A N 1
ATOM 2064 C CA . ARG A 1 247 ? -6.641 -2.140 11.767 1.00 90.50 247 ARG A CA 1
ATOM 2065 C C . ARG A 1 247 ? -5.150 -2.410 11.969 1.00 90.50 247 ARG A C 1
ATOM 2067 O O . ARG A 1 247 ? -4.381 -1.466 12.090 1.00 90.50 247 ARG A O 1
ATOM 2074 N N . ASP A 1 248 ? -4.756 -3.681 12.015 1.00 83.88 248 ASP A N 1
ATOM 2075 C CA . ASP A 1 248 ? -3.373 -4.073 12.314 1.00 83.88 248 ASP A CA 1
ATOM 2076 C C . ASP A 1 248 ? -2.411 -3.663 11.198 1.00 83.88 248 ASP A C 1
ATOM 2078 O O . ASP A 1 248 ? -1.304 -3.202 11.474 1.00 83.88 248 ASP A O 1
ATOM 2082 N N . THR A 1 249 ? -2.869 -3.718 9.946 1.00 86.06 249 THR A N 1
ATOM 2083 C CA . THR A 1 249 ? -2.123 -3.211 8.792 1.00 86.06 249 THR A CA 1
ATOM 2084 C C . THR A 1 249 ? -1.915 -1.702 8.901 1.00 86.06 249 THR A C 1
ATOM 2086 O O . THR A 1 249 ? -0.786 -1.241 8.746 1.00 86.06 249 THR A O 1
ATOM 2089 N N . ILE A 1 250 ? -2.967 -0.933 9.225 1.00 91.44 250 ILE A N 1
ATOM 2090 C CA . ILE A 1 250 ? -2.843 0.518 9.444 1.00 91.44 250 ILE A CA 1
ATOM 2091 C C . ILE A 1 250 ? -1.891 0.800 10.615 1.00 91.44 250 ILE A C 1
ATOM 2093 O O . ILE A 1 250 ? -0.965 1.585 10.465 1.00 91.44 250 ILE A O 1
ATOM 2097 N N . ALA A 1 251 ? -2.054 0.122 11.752 1.00 89.25 251 ALA A N 1
ATOM 2098 C CA . ALA A 1 251 ? -1.201 0.317 12.924 1.00 89.25 251 ALA A CA 1
ATOM 2099 C C . ALA A 1 251 ? 0.287 0.074 12.621 1.00 89.25 251 ALA A C 1
ATOM 2101 O O . ALA A 1 251 ? 1.137 0.843 13.077 1.00 89.25 251 ALA A O 1
ATOM 2102 N N . SER A 1 252 ? 0.583 -0.968 11.835 1.00 85.69 252 SER A N 1
ATOM 2103 C CA . SER A 1 252 ? 1.935 -1.317 11.397 1.00 85.69 252 SER A CA 1
ATOM 2104 C C . SER A 1 252 ? 2.532 -0.251 10.475 1.00 85.69 252 SER A C 1
ATOM 2106 O O . SER A 1 252 ? 3.600 0.274 10.779 1.00 85.69 252 SER A O 1
ATOM 2108 N N . MET A 1 253 ? 1.837 0.139 9.399 1.00 89.31 253 MET A N 1
ATOM 2109 C CA . MET A 1 253 ? 2.382 1.108 8.433 1.00 89.31 253 MET A CA 1
ATOM 2110 C C . MET A 1 253 ? 2.541 2.518 9.016 1.00 89.31 253 MET A C 1
ATOM 2112 O O . MET A 1 253 ? 3.436 3.259 8.614 1.00 89.31 253 MET A O 1
ATOM 2116 N N . THR A 1 254 ? 1.685 2.903 9.968 1.00 90.38 254 THR A N 1
ATOM 2117 C CA . THR A 1 254 ? 1.715 4.240 10.575 1.00 90.38 254 THR A CA 1
ATOM 2118 C C . THR A 1 254 ? 2.595 4.309 11.820 1.00 90.38 254 THR A C 1
ATOM 2120 O O . THR A 1 254 ? 2.673 5.375 12.424 1.00 90.38 254 THR A O 1
ATOM 2123 N N . ALA A 1 255 ? 3.165 3.184 12.272 1.00 90.94 255 ALA A N 1
ATOM 2124 C CA . ALA A 1 255 ? 3.827 3.057 13.575 1.00 90.94 255 ALA A CA 1
ATOM 2125 C C . ALA A 1 255 ? 2.995 3.640 14.739 1.00 90.94 255 ALA A C 1
ATOM 2127 O O . ALA A 1 255 ? 3.521 4.202 15.700 1.00 90.94 255 ALA A O 1
ATOM 2128 N N . LYS A 1 256 ? 1.662 3.522 14.653 1.00 91.19 256 LYS A N 1
ATOM 2129 C CA . LYS A 1 256 ? 0.736 4.008 15.685 1.00 91.19 256 LYS A CA 1
ATOM 2130 C C . LYS A 1 256 ? -0.045 2.823 16.234 1.00 91.19 256 LYS A C 1
ATOM 2132 O O . LYS A 1 256 ? -1.001 2.393 15.590 1.00 91.19 256 LYS A O 1
ATOM 2137 N N . PRO A 1 257 ? 0.308 2.298 17.421 1.00 88.75 257 PRO A N 1
ATOM 2138 C CA . PRO A 1 257 ? -0.350 1.118 17.963 1.00 88.75 257 PRO A CA 1
ATOM 2139 C C . PRO A 1 257 ? -1.852 1.367 18.138 1.00 88.75 257 PRO A C 1
ATOM 2141 O O . PRO A 1 257 ? -2.276 2.445 18.573 1.00 88.75 257 PRO A O 1
ATOM 2144 N N . MET A 1 258 ? -2.664 0.375 17.777 1.00 86.75 258 MET A N 1
ATOM 2145 C CA . MET A 1 258 ? -4.121 0.405 17.903 1.00 86.75 258 MET A CA 1
ATOM 2146 C C . MET A 1 258 ? -4.568 -0.847 18.641 1.00 86.75 258 MET A C 1
ATOM 2148 O O . MET A 1 258 ? -4.491 -1.953 18.109 1.00 86.75 258 MET A O 1
ATOM 2152 N N . THR A 1 259 ? -5.027 -0.688 19.877 1.00 82.00 259 THR A N 1
ATOM 2153 C CA . THR A 1 259 ? -5.504 -1.826 20.657 1.00 82.00 259 THR A CA 1
ATOM 2154 C C . THR A 1 259 ? -6.863 -2.304 20.137 1.00 82.00 259 THR A C 1
ATOM 2156 O O . THR A 1 259 ? -7.717 -1.491 19.764 1.00 82.00 259 THR A O 1
ATOM 2159 N N . PRO A 1 260 ? -7.110 -3.625 20.107 1.00 79.06 260 PRO A N 1
ATOM 2160 C CA . PRO A 1 260 ? -8.448 -4.137 19.885 1.00 79.06 260 PRO A CA 1
ATOM 2161 C C . PRO A 1 260 ? -9.401 -3.654 20.959 1.00 79.06 260 PRO A C 1
ATOM 2163 O O . PRO A 1 260 ? -9.097 -3.719 22.151 1.00 79.06 260 PRO A O 1
ATOM 2166 N N . ASN A 1 261 ? -10.596 -3.251 20.533 1.00 73.00 261 ASN A N 1
ATOM 2167 C CA . ASN A 1 261 ? -11.687 -3.090 21.470 1.00 73.00 261 ASN A CA 1
ATOM 2168 C C . ASN A 1 261 ? -11.975 -4.467 22.086 1.00 73.00 261 ASN A C 1
ATOM 2170 O O . ASN A 1 261 ? -12.357 -5.403 21.377 1.00 73.00 261 ASN A O 1
ATOM 2174 N N . ARG A 1 262 ? -11.736 -4.615 23.393 1.00 64.81 262 ARG A N 1
ATOM 2175 C CA . ARG A 1 262 ? -11.970 -5.866 24.121 1.00 64.81 262 ARG A CA 1
ATOM 2176 C C . ARG A 1 262 ? -13.47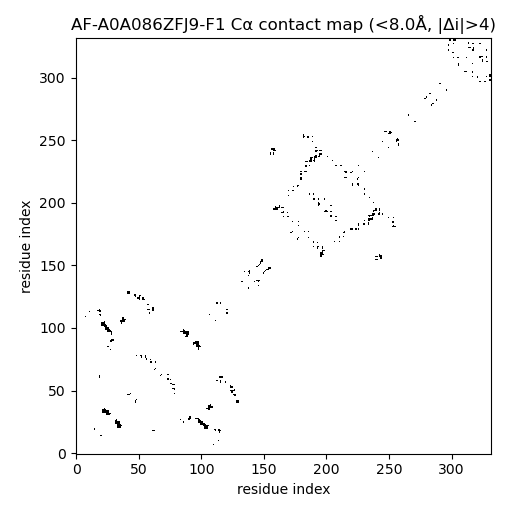2 -6.062 24.292 1.00 64.81 262 ARG A C 1
ATOM 2178 O O . ARG A 1 262 ? -14.046 -5.744 25.328 1.00 64.81 262 ARG A O 1
ATOM 2185 N N . ARG A 1 263 ? -14.128 -6.595 23.264 1.00 58.41 263 ARG A N 1
ATOM 2186 C CA . ARG A 1 263 ? -15.512 -7.052 23.366 1.00 58.41 263 ARG A CA 1
ATOM 2187 C C . ARG A 1 263 ? -15.487 -8.486 23.878 1.00 58.41 263 ARG A C 1
ATOM 2189 O O . ARG A 1 263 ? -14.882 -9.352 23.267 1.00 58.41 263 ARG A O 1
ATOM 2196 N N . ASN A 1 264 ? -16.156 -8.758 24.991 1.00 67.56 264 ASN A N 1
ATOM 2197 C CA . ASN A 1 264 ? -16.186 -10.093 25.600 1.00 67.56 264 ASN A CA 1
ATOM 2198 C C . ASN A 1 264 ? -17.063 -11.115 24.833 1.00 67.56 264 ASN A C 1
ATOM 2200 O O . ASN A 1 264 ? -17.396 -12.149 25.402 1.00 67.56 264 ASN A O 1
ATOM 2204 N N . HIS A 1 265 ? -17.470 -10.812 23.590 1.00 69.88 265 HIS A N 1
ATOM 2205 C CA . HIS A 1 265 ? -18.402 -11.557 22.719 1.00 69.88 265 HIS A CA 1
ATOM 2206 C C . HIS A 1 265 ? -19.727 -12.009 23.362 1.00 69.88 265 HIS A C 1
ATOM 2208 O O . HIS A 1 265 ? -20.531 -12.690 22.726 1.00 69.88 265 HIS A O 1
ATOM 2214 N N . ARG A 1 266 ? -20.007 -11.614 24.606 1.00 76.38 266 ARG A N 1
ATOM 2215 C CA . ARG A 1 266 ? -21.233 -11.980 25.303 1.00 76.38 266 ARG A CA 1
ATOM 2216 C C . ARG A 1 266 ? -22.356 -11.078 24.821 1.00 76.38 266 ARG A C 1
ATOM 2218 O O . ARG A 1 266 ? -22.202 -9.862 24.714 1.00 76.38 266 ARG A O 1
ATOM 2225 N N . LYS A 1 267 ? -23.513 -11.685 24.566 1.00 81.00 267 LYS A N 1
ATOM 2226 C CA . LYS A 1 267 ? -24.753 -10.944 24.328 1.00 81.00 267 LYS A CA 1
ATOM 2227 C C . LYS A 1 267 ? -25.067 -10.082 25.557 1.00 81.00 267 LYS A C 1
ATOM 2229 O O . LYS A 1 267 ? -24.780 -10.480 26.688 1.00 81.00 267 LYS A O 1
ATOM 2234 N N . GLN A 1 268 ? -25.691 -8.922 25.341 1.00 80.81 268 GLN A N 1
ATOM 2235 C CA . GLN A 1 268 ? -26.079 -7.998 26.416 1.00 80.81 268 GLN A CA 1
ATOM 2236 C C . GLN A 1 268 ? -26.900 -8.699 27.510 1.00 80.81 268 GLN A C 1
ATOM 2238 O O . GLN A 1 268 ? -26.695 -8.441 28.692 1.00 80.81 268 GLN A O 1
ATOM 2243 N N . THR A 1 269 ? -27.756 -9.649 27.126 1.00 86.50 269 THR A N 1
ATOM 2244 C CA . THR A 1 269 ? -28.555 -10.477 28.041 1.00 86.50 269 THR A CA 1
ATOM 2245 C C . THR A 1 269 ? -27.699 -11.264 29.032 1.00 86.50 269 THR A C 1
ATOM 2247 O O . THR A 1 269 ? -27.954 -11.215 30.231 1.00 86.50 269 THR A O 1
ATOM 2250 N N . VAL A 1 270 ? -26.635 -11.922 28.563 1.00 86.19 270 VAL A N 1
ATOM 2251 C CA . VAL A 1 270 ? -25.686 -12.669 29.410 1.00 86.19 270 VAL A CA 1
ATOM 2252 C C . VAL A 1 270 ? -24.930 -11.724 30.338 1.00 86.19 270 VAL A C 1
ATOM 2254 O O . VAL A 1 270 ? -24.658 -12.057 31.492 1.00 86.19 270 VAL A O 1
ATOM 2257 N N . HIS A 1 271 ? -24.597 -10.530 29.848 1.00 85.19 271 HIS A N 1
ATOM 2258 C CA . HIS A 1 271 ? -23.892 -9.546 30.656 1.00 85.19 271 HIS A CA 1
ATOM 2259 C C . HIS A 1 271 ? -24.766 -9.016 31.800 1.00 85.19 271 HIS A C 1
ATOM 2261 O O . HIS A 1 271 ? -24.312 -8.993 32.943 1.00 85.19 271 HIS A O 1
ATOM 2267 N N . LEU A 1 272 ? -26.026 -8.679 31.505 1.00 87.75 272 LEU A N 1
ATOM 2268 C CA . LEU A 1 272 ? -27.017 -8.247 32.492 1.00 87.75 272 LEU A CA 1
ATOM 2269 C C . LEU A 1 272 ? -27.380 -9.364 33.471 1.00 87.75 272 LEU A C 1
ATOM 2271 O O . LEU A 1 272 ? -27.510 -9.097 34.659 1.00 87.75 272 LEU A O 1
ATOM 2275 N N . ALA A 1 273 ? -27.504 -10.610 33.005 1.00 89.12 273 ALA A N 1
ATOM 2276 C CA . ALA A 1 273 ? -27.767 -11.7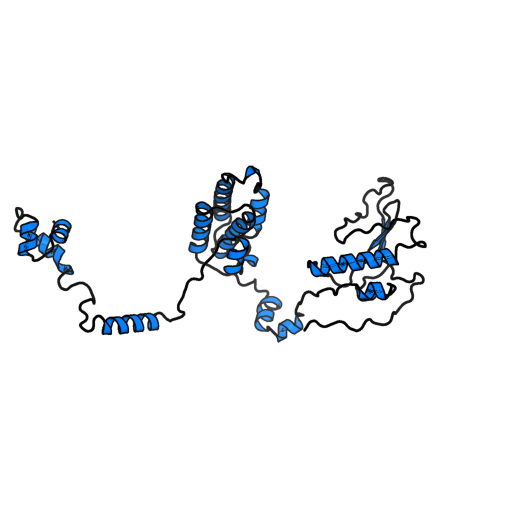56 33.872 1.00 89.12 273 ALA A CA 1
ATOM 2277 C C . ALA A 1 273 ? -26.646 -11.948 34.901 1.00 89.12 273 ALA A C 1
ATOM 2279 O O . ALA A 1 273 ? -26.924 -12.097 36.086 1.00 89.12 273 ALA A O 1
ATOM 2280 N N . ARG A 1 274 ? -25.378 -11.859 34.475 1.00 86.12 274 ARG A N 1
ATOM 2281 C CA . ARG A 1 274 ? -24.231 -11.914 35.393 1.00 86.12 274 ARG A CA 1
ATOM 2282 C C . ARG A 1 274 ? -24.199 -10.738 36.360 1.00 86.12 274 ARG A C 1
ATOM 2284 O O . ARG A 1 274 ? -23.990 -10.958 37.544 1.00 86.12 274 ARG A O 1
ATOM 2291 N N . ALA A 1 275 ? -24.423 -9.520 35.870 1.00 85.56 275 ALA A N 1
ATOM 2292 C CA . ALA A 1 275 ? -24.469 -8.338 36.726 1.00 85.56 275 ALA A CA 1
ATOM 2293 C C . ALA A 1 275 ? -25.567 -8.463 37.794 1.00 85.56 275 ALA A C 1
ATOM 2295 O O . ALA A 1 275 ? -25.314 -8.180 38.956 1.00 85.56 275 ALA A O 1
ATOM 2296 N N . ARG A 1 276 ? -26.752 -8.967 37.424 1.00 86.25 276 ARG A N 1
ATOM 2297 C CA . ARG A 1 276 ? -27.856 -9.242 38.357 1.00 86.25 276 ARG A CA 1
ATOM 2298 C C . ARG A 1 276 ? -27.544 -10.378 39.326 1.00 86.25 276 ARG A C 1
ATOM 2300 O O . ARG A 1 276 ? -27.917 -10.282 40.483 1.00 86.25 276 ARG A O 1
ATOM 2307 N N . ALA A 1 277 ? -26.869 -11.435 38.876 1.00 88.62 277 ALA A N 1
ATOM 2308 C CA . ALA A 1 277 ? -26.461 -12.536 39.747 1.00 88.62 277 ALA A CA 1
ATOM 2309 C C . ALA A 1 277 ? -25.468 -12.063 40.818 1.00 88.62 277 ALA A C 1
ATOM 2311 O O . ALA A 1 277 ? -25.668 -12.352 41.990 1.00 88.62 277 ALA A O 1
ATOM 2312 N N . VAL A 1 278 ? -24.460 -11.277 40.428 1.00 88.12 278 VAL A N 1
ATOM 2313 C CA . VAL A 1 278 ? -23.522 -10.637 41.365 1.00 88.12 278 VAL A CA 1
ATOM 2314 C C . VAL A 1 278 ? -24.262 -9.664 42.284 1.00 88.12 278 VAL A C 1
ATOM 2316 O O . VAL A 1 278 ? -24.129 -9.752 43.494 1.00 88.12 278 VAL A O 1
ATOM 2319 N N . GLN A 1 279 ? -25.140 -8.819 41.741 1.00 84.19 279 GLN A N 1
ATOM 2320 C CA . GLN A 1 279 ? -25.957 -7.902 42.539 1.00 84.19 279 GLN A CA 1
ATOM 2321 C C . GLN A 1 279 ? -26.883 -8.625 43.531 1.00 84.19 279 GLN A C 1
ATOM 2323 O O . GLN A 1 279 ? -27.139 -8.099 44.602 1.00 84.19 279 GLN A O 1
ATOM 2328 N N . ASN A 1 280 ? -27.398 -9.814 43.208 1.00 86.81 280 ASN A N 1
ATOM 2329 C CA . ASN A 1 280 ? -28.190 -10.619 44.143 1.00 86.81 280 ASN A CA 1
ATOM 2330 C C . ASN A 1 280 ? -27.339 -11.213 45.276 1.00 86.81 280 ASN A C 1
ATOM 2332 O O . ASN A 1 280 ? -27.889 -11.501 46.331 1.00 86.81 280 ASN A O 1
ATOM 2336 N N . ILE A 1 281 ? -26.038 -11.417 45.053 1.00 86.38 281 ILE A N 1
ATOM 2337 C CA . ILE A 1 281 ? -25.097 -11.881 46.079 1.00 86.38 281 ILE A CA 1
ATOM 2338 C C . ILE A 1 281 ? -24.676 -10.705 46.968 1.00 86.38 281 ILE A C 1
ATOM 2340 O O . ILE A 1 281 ? -24.722 -10.820 48.188 1.00 86.38 281 ILE A O 1
ATOM 2344 N N . ASP A 1 282 ? -24.312 -9.577 46.356 1.00 85.19 282 ASP A N 1
ATOM 2345 C CA . ASP A 1 282 ? -23.779 -8.405 47.061 1.00 85.19 282 ASP A CA 1
ATOM 2346 C C . ASP A 1 282 ? -24.880 -7.555 47.725 1.00 85.19 282 ASP A C 1
ATOM 2348 O O . ASP A 1 282 ? -24.649 -6.915 48.747 1.00 85.19 282 ASP A O 1
ATOM 2352 N N . ASP A 1 283 ? -26.085 -7.543 47.148 1.00 84.75 283 ASP A N 1
ATOM 2353 C CA . ASP A 1 283 ? -27.258 -6.799 47.621 1.00 84.75 283 ASP A CA 1
ATOM 2354 C C . ASP A 1 283 ? -28.541 -7.658 47.511 1.00 84.75 283 ASP A C 1
ATOM 2356 O O . ASP A 1 283 ? -29.422 -7.401 46.668 1.00 84.75 283 ASP A O 1
ATOM 2360 N N . PRO A 1 284 ? -28.656 -8.714 48.344 1.00 81.50 284 PRO A N 1
ATOM 2361 C CA . PRO A 1 284 ? -29.790 -9.640 48.324 1.00 81.50 284 PRO A CA 1
ATOM 2362 C C . PRO A 1 284 ? -31.106 -8.959 48.719 1.00 81.50 284 PRO A C 1
ATOM 2364 O O . PRO A 1 284 ? -32.161 -9.294 48.186 1.00 81.50 284 PRO A O 1
ATOM 2367 N N . GLU A 1 285 ? -31.042 -7.963 49.606 1.00 79.25 285 GLU A N 1
ATOM 2368 C CA . GLU A 1 285 ? -32.201 -7.199 50.085 1.00 79.25 285 GLU A CA 1
ATOM 2369 C C . GLU A 1 285 ? -32.581 -6.031 49.160 1.00 79.25 285 GLU A C 1
ATOM 2371 O O . GLU A 1 285 ? -33.590 -5.363 49.377 1.00 79.25 285 GLU A O 1
ATOM 2376 N N . GLY A 1 286 ? -31.790 -5.769 48.116 1.00 75.75 286 GLY A N 1
ATOM 2377 C CA . GLY A 1 286 ? -32.078 -4.718 47.147 1.00 75.75 286 GLY A CA 1
ATOM 2378 C C . GLY A 1 286 ? -31.915 -3.293 47.678 1.00 75.75 286 GLY A C 1
ATOM 2379 O O . GLY A 1 286 ? -32.486 -2.364 47.106 1.00 75.75 286 GLY A O 1
ATOM 2380 N N . LYS A 1 287 ? -31.136 -3.095 48.744 1.00 70.62 287 LYS A N 1
ATOM 2381 C CA . LYS A 1 287 ? -30.891 -1.793 49.382 1.00 70.62 287 LYS A CA 1
ATOM 2382 C C . LYS A 1 287 ? -30.235 -0.785 48.442 1.00 70.62 287 LYS A C 1
ATOM 2384 O O . LYS A 1 287 ? -30.409 0.419 48.625 1.00 70.62 287 LYS A O 1
ATOM 2389 N N . TRP A 1 288 ? -29.484 -1.249 47.447 1.00 67.50 288 TRP A N 1
ATOM 2390 C CA . TRP A 1 288 ? -28.816 -0.408 46.449 1.00 67.50 288 TRP A CA 1
ATOM 2391 C C . TRP A 1 288 ? -29.607 -0.313 45.140 1.00 67.50 288 TRP A C 1
ATOM 2393 O O . TRP A 1 288 ? -29.145 0.294 44.169 1.00 67.50 288 TRP A O 1
ATOM 2403 N N . ARG A 1 289 ? -30.805 -0.907 45.081 1.00 70.50 289 ARG A N 1
ATOM 2404 C CA . ARG A 1 289 ? -31.660 -0.885 43.892 1.00 70.50 289 ARG A CA 1
ATOM 2405 C C . ARG A 1 289 ? -32.548 0.356 43.918 1.00 70.50 289 ARG A C 1
ATOM 2407 O O . ARG A 1 289 ? -33.393 0.532 44.786 1.00 70.50 289 ARG A O 1
ATOM 2414 N N . GLY A 1 290 ? -32.395 1.196 42.899 1.00 66.19 290 GLY A N 1
ATOM 2415 C CA . GLY A 1 290 ? -33.238 2.374 42.699 1.00 66.19 290 GLY A CA 1
ATOM 2416 C C . GLY A 1 290 ? -32.779 3.619 43.463 1.00 66.19 290 GLY A C 1
ATOM 2417 O O . GLY A 1 290 ? -31.704 3.677 44.055 1.00 66.19 290 GLY A O 1
ATOM 2418 N N . ARG A 1 291 ? -33.589 4.677 43.377 1.00 62.53 291 ARG A N 1
ATOM 2419 C CA . ARG A 1 291 ? -33.339 5.943 44.078 1.00 62.53 291 ARG A CA 1
ATOM 2420 C C . ARG A 1 291 ? -33.628 5.728 45.574 1.00 62.53 291 ARG A C 1
ATOM 2422 O O . ARG A 1 291 ? -34.673 5.147 45.863 1.00 62.53 291 ARG A O 1
ATOM 2429 N N . PRO A 1 292 ? -32.801 6.222 46.519 1.00 66.75 292 PRO A N 1
ATOM 2430 C CA . PRO A 1 292 ? -33.071 6.055 47.947 1.00 66.75 292 PRO A CA 1
ATOM 2431 C C . PRO A 1 292 ? -34.496 6.489 48.300 1.00 66.75 292 PRO A C 1
ATOM 2433 O O . PRO A 1 292 ? -34.951 7.537 47.820 1.00 66.75 292 PRO A O 1
ATOM 2436 N N . VAL A 1 293 ? -35.195 5.706 49.121 1.00 60.75 293 VAL A N 1
ATOM 2437 C CA . VAL A 1 293 ? -36.570 6.002 49.549 1.00 60.75 293 VAL A CA 1
ATOM 2438 C C . VAL A 1 293 ? -36.637 7.435 50.103 1.00 60.75 293 VAL A C 1
ATOM 2440 O O . VAL A 1 293 ? -35.770 7.866 50.861 1.00 60.75 293 VAL A O 1
ATOM 2443 N N . GLY A 1 294 ? -37.603 8.230 49.629 1.00 61.34 294 GLY A N 1
ATOM 2444 C CA . GLY A 1 294 ? -37.774 9.640 50.016 1.00 61.34 294 GLY A CA 1
ATOM 2445 C C . GLY A 1 294 ? -36.869 10.660 49.301 1.00 61.34 294 GLY A C 1
ATOM 2446 O O . GLY A 1 294 ? -37.092 11.863 49.412 1.00 61.34 294 GLY A O 1
ATOM 2447 N N . SER A 1 295 ? -35.883 10.240 48.499 1.00 65.19 295 SER A N 1
ATOM 2448 C CA . SER A 1 295 ? -34.978 11.167 47.786 1.00 65.19 295 SER A CA 1
ATOM 2449 C C . SER A 1 295 ? -35.627 11.960 46.640 1.00 65.19 295 SER A C 1
ATOM 2451 O O . SER A 1 295 ? -35.058 12.963 46.202 1.00 65.19 295 SER A O 1
ATOM 2453 N N . GLY A 1 296 ? -36.804 11.537 46.164 1.00 72.38 296 GLY A N 1
ATOM 2454 C CA . GLY A 1 296 ? -37.612 12.272 45.184 1.00 72.38 296 GLY A CA 1
ATOM 2455 C C . GLY A 1 296 ? -38.311 13.507 45.761 1.00 72.38 296 GLY A C 1
ATOM 2456 O O . GLY A 1 296 ? -38.468 14.492 45.047 1.00 72.38 296 GLY A O 1
ATOM 2457 N N . ASN A 1 297 ? -38.628 13.496 47.062 1.00 78.62 297 ASN A N 1
ATOM 2458 C CA . ASN A 1 297 ? -39.481 14.508 47.700 1.00 78.62 297 ASN A CA 1
ATOM 2459 C C . ASN A 1 297 ? -38.685 15.597 48.433 1.00 78.62 297 ASN A C 1
ATOM 2461 O O . ASN A 1 297 ? -39.246 16.615 48.822 1.00 78.62 297 ASN A O 1
ATOM 2465 N N . LYS A 1 298 ? -37.361 15.430 48.575 1.00 82.50 298 LYS A N 1
ATOM 2466 C CA . LYS A 1 298 ? -36.486 16.370 49.305 1.00 82.50 298 LYS A CA 1
ATOM 2467 C C . LYS A 1 298 ? -36.539 17.803 48.765 1.00 82.50 298 LYS A C 1
ATOM 2469 O O . LYS A 1 298 ? -36.404 18.736 49.540 1.00 82.50 298 LYS A O 1
ATOM 2474 N N . LYS A 1 299 ? -36.757 17.985 47.456 1.00 86.38 299 LYS A N 1
ATOM 2475 C CA . LYS A 1 299 ? -36.918 19.316 46.847 1.00 86.38 299 LYS A CA 1
ATOM 2476 C C . LYS A 1 299 ? -38.204 20.004 47.312 1.00 86.38 299 LYS A C 1
ATOM 2478 O O . LYS A 1 299 ? -38.171 21.191 47.605 1.00 86.38 299 LYS A O 1
ATOM 2483 N N . GLN A 1 300 ? -39.311 19.262 47.345 1.00 86.12 300 GLN A N 1
ATOM 2484 C CA . GLN A 1 300 ? -40.610 19.778 47.770 1.00 86.12 300 GLN A CA 1
ATOM 2485 C C . GLN A 1 300 ? -40.571 20.112 49.264 1.00 86.12 300 GLN A C 1
ATOM 2487 O O . GLN A 1 300 ? -40.822 21.245 49.634 1.00 86.12 300 GLN A O 1
ATOM 2492 N N . LEU A 1 301 ? -40.084 19.176 50.087 1.00 87.19 301 LEU A N 1
ATOM 2493 C CA . LEU A 1 301 ? -39.963 19.349 51.538 1.00 87.19 301 LEU A CA 1
ATOM 2494 C C . LEU A 1 301 ? -39.136 20.580 51.931 1.00 87.19 301 LEU A C 1
ATOM 2496 O O . LEU A 1 301 ? -39.544 21.322 52.816 1.00 87.19 301 LEU A O 1
ATOM 2500 N N . VAL A 1 302 ? -37.994 20.822 51.273 1.00 88.50 302 VAL A N 1
ATOM 2501 C CA . VAL A 1 302 ? -37.173 22.013 51.556 1.00 88.50 302 VAL A CA 1
ATOM 2502 C C . VAL A 1 302 ? -37.904 23.294 51.147 1.00 88.50 302 VAL A C 1
ATOM 2504 O O . VAL A 1 302 ? -37.905 24.249 51.915 1.00 88.50 302 VAL A O 1
ATOM 2507 N N . ARG A 1 303 ? -38.564 23.320 49.983 1.00 89.00 303 ARG A N 1
ATOM 2508 C CA . ARG A 1 303 ? -39.304 24.503 49.511 1.00 89.00 303 ARG A CA 1
ATOM 2509 C C . ARG A 1 303 ? -40.519 24.824 50.376 1.00 89.00 303 ARG A C 1
ATOM 2511 O O . ARG A 1 303 ? -40.683 25.976 50.757 1.00 89.00 303 ARG A O 1
ATOM 2518 N N . ASP A 1 304 ? -41.309 23.813 50.723 1.00 90.94 304 ASP A N 1
ATOM 2519 C CA . ASP A 1 304 ? -42.495 23.961 51.570 1.00 90.94 304 ASP A CA 1
ATOM 2520 C C . ASP A 1 304 ? -42.095 24.435 52.979 1.00 90.94 304 ASP A C 1
ATOM 2522 O O . ASP A 1 304 ? -42.770 25.268 53.581 1.00 90.94 304 ASP A O 1
ATOM 2526 N N . TYR A 1 305 ? -40.957 23.961 53.501 1.00 89.19 305 TYR A N 1
ATOM 2527 C CA . TYR A 1 305 ? -40.444 24.399 54.799 1.00 89.19 305 TYR A CA 1
ATOM 2528 C C . TYR A 1 305 ? -39.925 25.843 54.762 1.00 89.19 305 TYR A C 1
ATOM 2530 O O . TYR A 1 305 ? -40.242 26.620 55.656 1.00 89.19 305 TYR A O 1
ATOM 2538 N N . VAL A 1 306 ? -39.172 26.230 53.726 1.00 89.44 306 VAL A N 1
ATOM 2539 C CA . VAL A 1 306 ? -38.685 27.614 53.554 1.00 89.44 306 VAL A CA 1
ATOM 2540 C C . VAL A 1 306 ? -39.848 28.592 53.381 1.00 89.44 306 VAL A C 1
ATOM 2542 O O . VAL A 1 306 ? -39.819 29.678 53.948 1.00 89.44 306 VAL A O 1
ATOM 2545 N N . GLN A 1 307 ? -40.896 28.202 52.650 1.00 89.31 307 GLN A N 1
ATOM 2546 C CA . GLN A 1 307 ? -42.081 29.037 52.450 1.00 89.31 307 GLN A CA 1
ATOM 2547 C C . GLN A 1 307 ? -42.836 29.312 53.761 1.00 89.31 307 GLN A C 1
ATOM 2549 O O . GLN A 1 307 ? -43.334 30.418 53.952 1.00 89.31 307 GLN A O 1
ATOM 2554 N N . ASN A 1 308 ? -42.900 28.330 54.665 1.00 89.75 308 ASN A N 1
ATOM 2555 C CA . ASN A 1 308 ? -43.556 28.473 55.969 1.00 89.75 308 ASN A CA 1
ATOM 2556 C C . ASN A 1 308 ? -42.633 29.061 57.057 1.00 89.75 308 ASN A C 1
ATOM 2558 O O . ASN A 1 308 ? -43.121 29.542 58.078 1.00 89.75 308 ASN A O 1
ATOM 2562 N N . HIS A 1 309 ? -41.312 29.037 56.845 1.00 87.19 309 HIS A N 1
ATOM 2563 C CA . HIS A 1 309 ? -40.299 29.505 57.795 1.00 87.19 309 HIS A CA 1
ATOM 2564 C C . HIS A 1 309 ? -39.179 30.289 57.081 1.00 87.19 309 HIS A C 1
ATOM 2566 O O . HIS A 1 309 ? -38.057 29.785 56.964 1.00 87.19 309 HIS A O 1
ATOM 2572 N N . PRO A 1 310 ? -39.453 31.524 56.615 1.00 84.56 310 PRO A N 1
ATOM 2573 C CA . PRO A 1 310 ? -38.516 32.305 55.799 1.00 84.56 310 PRO A CA 1
ATOM 2574 C C . PRO A 1 310 ? -37.195 32.643 56.511 1.00 84.56 310 PRO A C 1
ATOM 2576 O O . PRO A 1 310 ? -36.167 32.770 55.851 1.00 84.56 310 PRO A O 1
ATOM 2579 N N . ASP A 1 311 ? -37.197 32.712 57.845 1.00 89.25 311 ASP A N 1
ATOM 2580 C CA . ASP A 1 311 ? -36.010 33.035 58.653 1.00 89.25 311 ASP A CA 1
ATOM 2581 C C . ASP A 1 311 ? -35.215 31.793 59.106 1.00 89.25 311 ASP A C 1
ATOM 2583 O O . ASP A 1 311 ? -34.220 31.901 59.829 1.00 89.25 311 ASP A O 1
ATOM 2587 N N . ALA A 1 312 ? -35.642 30.584 58.720 1.00 86.62 312 ALA A N 1
ATOM 2588 C CA . ALA A 1 312 ? -34.981 29.357 59.146 1.00 86.62 312 ALA A CA 1
ATOM 2589 C C . ALA A 1 312 ? -33.598 29.210 58.495 1.00 86.62 312 ALA A C 1
ATOM 2591 O O . ALA A 1 312 ? -33.442 29.206 57.273 1.00 86.62 312 ALA A O 1
ATOM 2592 N N . SER A 1 313 ? -32.570 29.007 59.321 1.00 89.69 313 SER A N 1
ATOM 2593 C CA . SER A 1 313 ? -31.219 28.771 58.807 1.00 89.69 313 SER A CA 1
ATOM 2594 C C . SER A 1 313 ? -31.116 27.412 58.085 1.00 89.69 313 SER A C 1
ATOM 2596 O O . SER A 1 313 ? -31.773 26.447 58.491 1.00 89.69 313 SER A O 1
ATOM 2598 N N . PRO A 1 314 ? -30.214 27.254 57.094 1.00 88.62 314 PRO A N 1
ATOM 2599 C CA . PRO A 1 314 ? -29.988 25.970 56.419 1.00 88.62 314 PRO A CA 1
ATOM 2600 C C . PRO A 1 314 ? -29.670 24.810 57.379 1.00 88.62 314 PRO A C 1
ATOM 2602 O O . PRO A 1 314 ? -29.975 23.652 57.098 1.00 88.62 314 PRO A O 1
ATOM 2605 N N . THR A 1 315 ? -29.054 25.111 58.527 1.00 90.75 315 THR A N 1
ATOM 2606 C CA . THR A 1 315 ? -28.751 24.135 59.585 1.00 90.75 315 THR A CA 1
ATOM 2607 C C . THR A 1 315 ? -30.014 23.663 60.303 1.00 90.75 315 THR A C 1
ATOM 2609 O O . THR A 1 315 ? -30.139 22.478 60.597 1.00 90.75 315 THR A O 1
ATOM 2612 N N . GLN A 1 316 ? -30.951 24.576 60.560 1.00 88.94 316 GLN A N 1
ATOM 2613 C CA . GLN A 1 316 ? -32.224 24.277 61.211 1.00 88.94 316 GLN A CA 1
ATOM 2614 C C . GLN A 1 316 ? -33.130 23.465 60.284 1.00 88.94 316 GLN A C 1
ATOM 2616 O O . GLN A 1 316 ? -33.648 22.433 60.684 1.00 88.94 316 GLN A O 1
ATOM 2621 N N . ILE A 1 317 ? -33.211 23.845 59.007 1.00 90.06 317 ILE A N 1
ATOM 2622 C CA . ILE A 1 317 ? -33.963 23.097 57.988 1.00 90.06 317 ILE A CA 1
ATOM 2623 C C . ILE A 1 317 ? -33.406 21.671 57.832 1.00 90.06 317 ILE A C 1
ATOM 2625 O O . ILE A 1 317 ? -34.159 20.702 57.754 1.00 90.06 317 ILE A O 1
ATOM 2629 N N . ALA A 1 318 ? -32.075 21.523 57.812 1.00 90.31 318 ALA A N 1
ATOM 2630 C CA . ALA A 1 318 ? -31.415 20.221 57.715 1.00 90.31 318 ALA A CA 1
ATOM 2631 C C . ALA A 1 318 ? -31.741 19.302 58.903 1.00 90.31 318 ALA A C 1
ATOM 2633 O O . ALA A 1 318 ? -31.954 18.103 58.714 1.00 90.31 318 ALA A O 1
ATOM 2634 N N . ARG A 1 319 ? -31.787 19.869 60.113 1.00 91.38 319 ARG A N 1
ATOM 2635 C CA . ARG A 1 319 ? -32.105 19.143 61.344 1.00 91.38 319 ARG A CA 1
ATOM 2636 C C . ARG A 1 319 ? -33.574 18.722 61.378 1.00 91.38 319 ARG A C 1
ATOM 2638 O O . ARG A 1 319 ? -33.844 17.546 61.598 1.00 91.38 319 ARG A O 1
ATOM 2645 N N . GLU A 1 320 ? -34.493 19.637 61.087 1.00 89.94 320 GLU A N 1
ATOM 2646 C CA . GLU A 1 320 ? -35.933 19.392 61.212 1.00 89.94 320 GLU A CA 1
ATOM 2647 C C . GLU A 1 320 ? -36.471 18.466 60.110 1.00 89.94 320 GLU A C 1
ATOM 2649 O O . GLU A 1 320 ? -37.336 17.636 60.374 1.00 89.94 320 GLU A O 1
ATOM 2654 N N . LEU A 1 321 ? -35.926 18.539 58.889 1.00 87.06 321 LEU A N 1
ATOM 2655 C CA . LEU A 1 321 ? -36.331 17.658 57.786 1.00 87.06 321 LEU A CA 1
ATOM 2656 C C . LEU A 1 321 ? -35.522 16.351 57.706 1.00 87.06 321 LEU A C 1
ATOM 2658 O O . LEU A 1 321 ? -35.810 15.509 56.853 1.00 87.06 321 LEU A O 1
ATOM 2662 N N . GLY A 1 322 ? -34.476 16.181 58.525 1.00 86.88 322 GLY A N 1
ATOM 2663 C CA . GLY A 1 322 ? -33.560 15.037 58.425 1.00 86.88 322 GLY A CA 1
ATOM 2664 C C . GLY A 1 322 ? -32.828 14.964 57.074 1.00 86.88 322 GLY A C 1
ATOM 2665 O O . GLY A 1 322 ? -32.549 13.881 56.550 1.00 86.88 322 GLY A O 1
ATOM 2666 N N . ILE A 1 323 ? -32.549 16.118 56.459 1.00 87.38 323 ILE A N 1
ATOM 2667 C CA . ILE A 1 323 ? -31.913 16.245 55.140 1.00 87.38 323 ILE A CA 1
ATOM 2668 C C . ILE A 1 323 ? -30.486 16.774 55.320 1.00 87.38 323 ILE A C 1
ATOM 2670 O O . ILE A 1 323 ? -30.231 17.650 56.135 1.00 87.38 323 ILE A O 1
ATOM 2674 N N . SER A 1 324 ? -29.523 16.280 54.534 1.00 87.19 324 SER A N 1
ATOM 2675 C CA . SER A 1 324 ? -28.147 16.780 54.622 1.00 87.19 324 SER A CA 1
ATOM 2676 C C . SER A 1 324 ? -28.059 18.263 54.242 1.00 87.19 324 SER A C 1
ATOM 2678 O O . SER A 1 324 ? -28.666 18.692 53.258 1.00 87.19 324 SER A O 1
ATOM 2680 N N . ARG A 1 325 ? -27.242 19.042 54.966 1.00 89.56 325 ARG A N 1
ATOM 2681 C CA . ARG A 1 325 ? -27.025 20.478 54.693 1.00 89.56 325 ARG A CA 1
ATOM 2682 C C . ARG A 1 325 ? -26.726 20.791 53.216 1.00 89.56 325 ARG A C 1
ATOM 2684 O O . ARG A 1 325 ? -27.354 21.707 52.695 1.00 89.56 325 ARG A O 1
ATOM 2691 N N . PRO A 1 326 ? -25.874 20.034 52.490 1.00 91.06 326 PRO A N 1
ATOM 2692 C CA . PRO A 1 326 ? -25.653 20.275 51.059 1.00 91.06 326 PRO A CA 1
ATOM 2693 C C . PRO A 1 326 ? -26.917 20.121 50.204 1.00 91.06 326 PRO A C 1
ATOM 2695 O O . PRO A 1 326 ? -27.093 20.828 49.217 1.00 91.06 326 PRO A O 1
ATOM 2698 N N . THR A 1 327 ? -27.815 19.205 50.577 1.00 85.19 327 THR A N 1
ATOM 2699 C CA . THR A 1 327 ? -29.090 19.015 49.874 1.00 85.19 327 THR A CA 1
ATOM 2700 C C . THR A 1 327 ? -30.058 20.162 50.161 1.00 85.19 327 THR A C 1
ATOM 2702 O O . THR A 1 327 ? -30.807 20.541 49.269 1.00 85.19 327 THR A O 1
ATOM 2705 N N . VAL A 1 328 ? -30.023 20.737 51.368 1.00 87.88 328 VAL A N 1
ATOM 2706 C CA . VAL A 1 328 ? -30.787 21.945 51.718 1.00 87.88 328 VAL A CA 1
ATOM 2707 C C . VAL A 1 328 ? -30.293 23.149 50.911 1.00 87.88 328 VAL A C 1
ATOM 2709 O O . VAL A 1 328 ? -31.092 23.755 50.209 1.00 87.88 328 VAL A O 1
ATOM 2712 N N . TYR A 1 329 ? -28.981 23.418 50.890 1.00 90.00 329 TYR A N 1
ATOM 2713 C CA . TYR A 1 329 ? -28.386 24.502 50.084 1.00 90.00 329 TYR A CA 1
ATOM 2714 C C . TYR A 1 329 ? -28.674 24.399 48.582 1.00 90.00 329 TYR A C 1
ATOM 2716 O O . TYR A 1 329 ? -28.640 25.395 47.877 1.00 90.00 329 TYR A O 1
ATOM 2724 N N . LYS A 1 330 ? -28.919 23.189 48.075 1.00 88.00 330 LYS A N 1
ATOM 2725 C CA . LYS A 1 330 ? -29.268 22.966 46.670 1.00 88.00 330 LYS A CA 1
ATOM 2726 C C . LYS A 1 330 ? -30.702 23.410 46.327 1.00 88.00 330 LYS A C 1
ATOM 2728 O O . LYS A 1 330 ? -30.997 23.588 45.145 1.00 88.00 330 LYS A O 1
ATOM 2733 N N . TYR A 1 331 ? -31.604 23.467 47.310 1.00 87.56 331 TYR A N 1
ATOM 2734 C CA . TYR A 1 331 ? -33.046 23.646 47.089 1.00 87.56 331 TYR A CA 1
ATOM 2735 C C . TYR A 1 331 ? -33.684 24.839 47.811 1.00 87.56 331 TYR A C 1
ATOM 2737 O O . TYR A 1 331 ? -34.815 25.171 47.445 1.00 87.56 331 TYR A O 1
ATOM 2745 N N . MET A 1 332 ? -32.995 25.438 48.789 1.00 81.88 332 MET A N 1
ATOM 2746 C CA . MET A 1 332 ? -33.178 26.850 49.149 1.00 81.88 332 MET A CA 1
ATOM 2747 C C . MET A 1 332 ? -32.793 27.716 47.953 1.00 81.88 332 MET A C 1
ATOM 2749 O O . MET A 1 332 ? -33.538 28.677 47.680 1.00 81.88 332 MET A O 1
#